Protein AF-0000000068241080 (afdb_homodimer)

Solvent-accessible surface area (backbone atoms only — not comparable to full-atom values): 18523 Å² total; per-residue (Å²): 97,49,28,54,56,49,45,64,58,57,66,63,38,74,53,28,30,73,62,42,74,54,66,68,56,35,50,50,18,55,47,12,24,72,43,30,68,50,86,87,70,68,70,27,49,35,37,37,38,20,43,73,70,10,28,55,54,52,9,50,46,40,23,50,37,29,54,74,68,64,51,54,70,69,58,25,51,49,35,40,48,52,47,68,53,19,45,23,34,34,40,33,29,16,47,59,66,93,46,95,81,51,52,58,69,62,35,44,26,22,28,32,26,13,52,53,35,21,43,50,35,31,41,50,70,68,33,30,24,32,81,45,75,58,71,62,49,71,31,67,57,42,26,56,75,67,71,49,52,90,78,27,39,49,68,33,35,38,31,29,7,24,60,67,60,79,68,71,80,74,80,87,72,67,61,74,82,38,46,46,74,83,97,48,28,53,59,49,45,64,57,56,67,61,37,74,53,28,30,72,63,42,74,53,67,69,57,35,51,49,17,55,47,11,25,73,42,31,68,49,86,86,70,68,69,26,47,35,39,38,39,20,44,72,70,11,27,56,54,52,9,51,46,41,24,51,38,32,54,74,70,64,51,55,69,68,59,26,52,49,35,39,47,53,47,68,53,20,43,22,35,34,40,34,29,15,50,59,66,92,46,96,81,52,55,57,67,61,34,44,28,23,28,31,25,13,52,54,35,22,43,52,35,30,42,49,71,68,33,31,25,31,81,45,75,56,70,63,50,71,30,67,57,42,25,56,76,67,71,49,53,89,80,29,39,50,69,32,36,38,31,29,7,24,59,68,62,80,66,71,81,76,79,86,73,67,60,75,83,36,46,46,74,84

InterPro domains:
  IPR000415 Nitroreductase-like [G3DSA:3.40.109.10] (1-182)
  IPR000415 Nitroreductase-like [SSF55469] (1-181)
  IPR026021 Putative NAD(P)H nitroreductase YdjA-like [PIRSF000232] (1-177)
  IPR026021 Putative NAD(P)H nitroreductase YdjA-like [cd02135] (4-162)
  IPR029479 Nitroreductase [PF00881] (8-161)
  IPR052530 NAD(P)H nitroreductase [PTHR43821] (3-182)

pLDDT: mean 97.32, std 2.5, range [85.69, 98.94]

Foldseek 3Di:
DDPVVLVVWPDAFQQFDDDFDDDPLQVQLQVLLQPFDDVVSPSQKDKDKAADVRLQVQLVLQLVLCVVVVHDPVNSVCSSCVSVSARMKIFMKRRDDDDPVDDLVRSLVRSVSSLVSSQSSQVVVQKHKDWDDDDLFVGPSNCVVVVNDDSMTGSTMIGIHHHPDDGDGDDDDDVVVPDDDD/DDPVVLVVWPDAFQQFDDDFDDDPLQVQLQVLLQPFDDVVSPSQKDKDKAADVRLQVQLVLQLVLCVVVVHDPVNSVCSSCVSVSARMKIWMKRRDDDDPVDDLVRSLVRSVSSLVSSQSSQVVVQKHKDWDDDDLFVGPSNCVVVVNDDSMTGSTMIGIHHHPDDGDGDDDDDVVVPDDDD

Organism: Vibrio cholerae serotype O1 (strain ATCC 39315 / El Tor Inaba N16961) (NCBI:txid243277)

Sequence (364 aa):
MEALDLLLNRRSIAKLDAPAPQNEALDNILRAGLRAPDHGALTPWRFVVAQGEGLAKLAAILEQAEIANGSDEAVISKAKNAPFRAPMVITVIAKVTHSEKIPAFEQHLSAGCAVQAMQMAAIAQGFQGIWRSGSWMFHPVVRRAFNVQGEDHIVGFLYLGTPGTTAAKVPERELSKYVEYLMEALDLLLNRRSIAKLDAPAPQNEALDNILRAGLRAPDHGALTPWRFVVAQGEGLAKLAAILEQAEIANGSDEAVISKAKNAPFRAPMVITVIAKVTHSEKIPAFEQHLSAGCAVQAMQMAAIAQGFQGIWRSGSWMFHPVVRRAFNVQGEDHIVGFLYLGTPGTTAAKVPERELSKYVEYL

Nearest PDB structures (foldseek):
  3bm1-assembly1_A  TM=9.656E-01  e=1.664E-25  Escherichia coli K-12
  7tmg-assembly1_B  TM=9.777E-01  e=4.403E-25  Klebsiella pneumoniae subsp. pneumoniae HS11286
  3bm1-assembly1_B  TM=9.723E-01  e=6.343E-25  Escherichia coli K-12
  8dil-assembly1_A  TM=9.734E-01  e=1.316E-24  Salmonella enterica subsp. enterica serovar Typhimurium str. SL1344
  7tmf-assembly1_A  TM=9.558E-01  e=1.486E-24  Klebsiella pneumoniae subsp. pneumoniae HS11286

Structure (mmCIF, N/CA/C/O backbone):
data_AF-0000000068241080-model_v1
#
loop_
_entity.id
_entity.type
_entity.pdbx_description
1 polymer 'Putative NAD(P)H nitroreductase'
#
loop_
_atom_site.group_PDB
_atom_site.id
_atom_site.type_symbol
_atom_site.label_atom_id
_atom_site.label_alt_id
_atom_site.label_comp_id
_atom_site.label_asym_id
_atom_site.label_entity_id
_atom_site.label_seq_id
_atom_site.pdbx_PDB_ins_code
_atom_site.Cartn_x
_atom_site.Cartn_y
_atom_site.Cartn_z
_atom_site.occupancy
_atom_site.B_iso_or_equiv
_atom_site.auth_seq_id
_atom_site.auth_comp_id
_atom_site.auth_asym_id
_atom_site.auth_atom_id
_atom_site.pdbx_PDB_model_num
ATOM 1 N N . MET A 1 1 ? 20.297 -1.021 -8.008 1 93.25 1 MET A N 1
ATOM 2 C CA . MET A 1 1 ? 19.719 0.234 -8.492 1 93.25 1 MET A CA 1
ATOM 3 C C . MET A 1 1 ? 19.516 1.215 -7.348 1 93.25 1 MET A C 1
ATOM 5 O O . MET A 1 1 ? 19.406 0.808 -6.188 1 93.25 1 MET A O 1
ATOM 9 N N . GLU A 1 2 ? 19.438 2.541 -7.68 1 97.44 2 GLU A N 1
ATOM 10 C CA . GLU A 1 2 ? 19.203 3.555 -6.656 1 97.44 2 GLU A CA 1
ATOM 11 C C . GLU A 1 2 ? 17.734 3.572 -6.23 1 97.44 2 GLU A C 1
ATOM 13 O O . GLU A 1 2 ? 16.844 3.43 -7.066 1 97.44 2 GLU A O 1
ATOM 18 N N . ALA A 1 3 ? 17.547 3.809 -4.926 1 98.31 3 ALA A N 1
ATOM 19 C CA . ALA A 1 3 ? 16.203 3.738 -4.34 1 98.31 3 ALA A CA 1
ATOM 20 C C . ALA A 1 3 ? 15.258 4.707 -5.031 1 98.31 3 ALA A C 1
ATOM 22 O O . ALA A 1 3 ? 14.141 4.336 -5.406 1 98.31 3 ALA A O 1
ATOM 23 N N . LEU A 1 4 ? 15.68 5.973 -5.211 1 98.31 4 LEU A N 1
ATOM 24 C CA . LEU A 1 4 ? 14.805 6.973 -5.805 1 98.31 4 LEU A CA 1
ATOM 25 C C . LEU A 1 4 ? 14.461 6.609 -7.246 1 98.31 4 LEU A C 1
ATOM 27 O O . LEU A 1 4 ? 13.336 6.836 -7.695 1 98.31 4 LEU A O 1
ATOM 31 N N . ASP A 1 5 ? 15.383 6.059 -7.93 1 97.75 5 ASP A N 1
ATOM 32 C CA . ASP A 1 5 ? 15.141 5.609 -9.297 1 97.75 5 ASP A CA 1
ATOM 33 C C . ASP A 1 5 ? 14.055 4.539 -9.344 1 97.75 5 ASP A C 1
ATOM 35 O O . ASP A 1 5 ? 13.156 4.586 -10.188 1 97.75 5 ASP A O 1
ATOM 39 N N . LEU A 1 6 ? 14.133 3.592 -8.469 1 98.12 6 LEU A N 1
ATOM 40 C CA . LEU A 1 6 ? 13.125 2.539 -8.375 1 98.12 6 LEU A CA 1
ATOM 41 C C . LEU A 1 6 ? 11.742 3.131 -8.125 1 98.12 6 LEU A C 1
ATOM 43 O O . LEU A 1 6 ? 10.781 2.787 -8.812 1 98.12 6 LEU A O 1
ATOM 47 N N . LEU A 1 7 ? 11.648 4.059 -7.211 1 98.19 7 LEU A N 1
ATOM 48 C CA . LEU A 1 7 ? 10.383 4.629 -6.77 1 98.19 7 LEU A CA 1
ATOM 49 C C . LEU A 1 7 ? 9.766 5.496 -7.859 1 98.19 7 LEU A C 1
ATOM 51 O O . LEU A 1 7 ? 8.539 5.578 -7.977 1 98.19 7 LEU A O 1
ATOM 55 N N . LEU A 1 8 ? 10.539 6.098 -8.711 1 97.38 8 LEU A N 1
ATOM 56 C CA . LEU A 1 8 ? 10.047 7.039 -9.711 1 97.38 8 LEU A CA 1
ATOM 57 C C . LEU A 1 8 ? 9.734 6.324 -11.023 1 97.38 8 LEU A C 1
ATOM 59 O O . LEU A 1 8 ? 9.047 6.875 -11.883 1 97.38 8 LEU A O 1
ATOM 63 N N . ASN A 1 9 ? 10.219 5.035 -11.133 1 95.25 9 ASN A N 1
ATOM 64 C CA . ASN A 1 9 ? 10.117 4.41 -12.453 1 95.25 9 ASN A CA 1
ATOM 65 C C . ASN A 1 9 ? 9.492 3.023 -12.367 1 95.25 9 ASN A C 1
ATOM 67 O O . ASN A 1 9 ? 9.469 2.287 -13.352 1 95.25 9 ASN A O 1
ATOM 71 N N . ARG A 1 10 ? 9.023 2.656 -11.219 1 93.25 10 ARG A N 1
ATOM 72 C CA . ARG A 1 10 ? 8.438 1.326 -11.078 1 93.25 10 ARG A CA 1
ATOM 73 C C . ARG A 1 10 ? 7.293 1.13 -12.07 1 93.25 10 ARG A C 1
ATOM 75 O O . ARG A 1 10 ? 6.422 1.994 -12.195 1 93.25 10 ARG A O 1
ATOM 82 N N . ARG A 1 11 ? 7.328 0.025 -12.82 1 93.56 11 ARG A N 1
ATOM 83 C CA . ARG A 1 11 ? 6.297 -0.455 -13.734 1 93.56 11 ARG A CA 1
ATOM 84 C C . ARG A 1 11 ? 6.125 -1.966 -13.625 1 93.56 11 ARG A C 1
ATOM 86 O O . ARG A 1 11 ? 7.086 -2.686 -13.336 1 93.56 11 ARG A O 1
ATOM 93 N N . SER A 1 12 ? 4.895 -2.357 -13.828 1 95.81 12 SER A N 1
ATOM 94 C CA . SER A 1 12 ? 4.66 -3.795 -13.914 1 95.81 12 SER A CA 1
ATOM 95 C C . SER A 1 12 ? 4.996 -4.324 -15.305 1 95.81 12 SER A C 1
ATOM 97 O O . SER A 1 12 ? 4.848 -3.611 -16.297 1 95.81 12 SER A O 1
ATOM 99 N N . ILE A 1 13 ? 5.531 -5.445 -15.336 1 94.94 13 ILE A N 1
ATOM 100 C CA . ILE A 1 13 ? 5.691 -6.215 -16.562 1 94.94 13 ILE A CA 1
ATOM 101 C C . ILE A 1 13 ? 4.867 -7.5 -16.484 1 94.94 13 ILE A C 1
ATOM 103 O O . ILE A 1 13 ? 5.008 -8.273 -15.523 1 94.94 13 ILE A O 1
ATOM 107 N N . ALA A 1 14 ? 4.039 -7.73 -17.422 1 93.69 14 ALA A N 1
ATOM 108 C CA . ALA A 1 14 ? 3.127 -8.875 -17.422 1 93.69 14 ALA A CA 1
ATOM 109 C C . ALA A 1 14 ? 3.797 -10.117 -18 1 93.69 14 ALA A C 1
ATOM 111 O O . ALA A 1 14 ? 3.494 -11.242 -17.594 1 93.69 14 ALA A O 1
ATOM 112 N N . LYS A 1 15 ? 4.633 -9.906 -18.953 1 96.75 15 LYS A N 1
ATOM 113 C CA . LYS A 1 15 ? 5.355 -11.039 -19.516 1 96.75 15 LYS A CA 1
ATOM 114 C C . LYS A 1 15 ? 6.492 -11.477 -18.594 1 96.75 15 LYS A C 1
ATOM 116 O O . LYS A 1 15 ? 7.547 -10.844 -18.547 1 96.75 15 LYS A O 1
ATOM 121 N N . LEU A 1 16 ? 6.348 -12.594 -17.938 1 98.25 16 LEU A N 1
ATOM 122 C CA . LEU A 1 16 ? 7.281 -13.078 -16.922 1 98.25 16 LEU A CA 1
ATOM 123 C C . LEU A 1 16 ? 7.742 -14.5 -17.234 1 98.25 16 LEU A C 1
ATOM 125 O O . LEU A 1 16 ? 6.918 -15.414 -17.344 1 98.25 16 LEU A O 1
ATOM 129 N N . ASP A 1 17 ? 8.992 -14.609 -17.344 1 98 17 ASP A N 1
ATOM 130 C CA . ASP A 1 17 ? 9.586 -15.898 -17.688 1 98 17 ASP A CA 1
ATOM 131 C C . ASP A 1 17 ? 10.367 -16.469 -16.5 1 98 17 ASP A C 1
ATOM 133 O O . ASP A 1 17 ? 10.602 -15.781 -15.516 1 98 17 ASP A O 1
ATOM 137 N N . ALA A 1 18 ? 10.664 -17.781 -16.609 1 97.81 18 ALA A N 1
ATOM 138 C CA . ALA A 1 18 ? 11.602 -18.391 -15.664 1 97.81 18 ALA A CA 1
ATOM 139 C C . ALA A 1 18 ? 13.008 -17.812 -15.844 1 97.81 18 ALA A C 1
ATOM 141 O O . ALA A 1 18 ? 13.367 -17.375 -16.938 1 97.81 18 ALA A O 1
ATOM 142 N N . PRO A 1 19 ? 13.773 -17.828 -14.836 1 98.12 19 PRO A N 1
ATOM 143 C CA . PRO A 1 19 ? 13.477 -18.359 -13.508 1 98.12 19 PRO A CA 1
ATOM 144 C C . PRO A 1 19 ? 12.719 -17.359 -12.633 1 98.12 19 PRO A C 1
ATOM 146 O O . PRO A 1 19 ? 12.758 -16.156 -12.883 1 98.12 19 PRO A O 1
ATOM 149 N N . ALA A 1 20 ? 12.039 -17.891 -11.641 1 98.56 20 ALA A N 1
ATOM 150 C CA . ALA A 1 20 ? 11.508 -17.109 -10.531 1 98.56 20 ALA A CA 1
ATOM 151 C C . ALA A 1 20 ? 12.609 -16.766 -9.523 1 98.56 20 ALA A C 1
ATOM 153 O O . ALA A 1 20 ? 13.656 -17.422 -9.5 1 98.56 20 ALA A O 1
ATOM 154 N N . PRO A 1 21 ? 12.398 -15.695 -8.719 1 98.62 21 PRO A N 1
ATOM 155 C CA . PRO A 1 21 ? 13.336 -15.484 -7.613 1 98.62 21 PRO A CA 1
ATOM 156 C C . PRO A 1 21 ? 13.414 -16.688 -6.676 1 98.62 21 PRO A C 1
ATOM 158 O O . PRO A 1 21 ? 12.398 -17.328 -6.398 1 98.62 21 PRO A O 1
ATOM 161 N N . GLN A 1 22 ? 14.625 -17.016 -6.227 1 97.94 22 GLN A N 1
ATOM 162 C CA . GLN A 1 22 ? 14.867 -18.141 -5.332 1 97.94 22 GLN A CA 1
ATOM 163 C C . GLN A 1 22 ? 15.836 -17.766 -4.215 1 97.94 22 GLN A C 1
ATOM 165 O O . GLN A 1 22 ? 16.531 -16.734 -4.305 1 97.94 22 GLN A O 1
ATOM 170 N N . ASN A 1 23 ? 15.773 -18.469 -3.174 1 97.25 23 ASN A N 1
ATOM 171 C CA . ASN A 1 23 ? 16.719 -18.344 -2.074 1 97.25 23 ASN A CA 1
ATOM 172 C C . ASN A 1 23 ? 16.781 -16.922 -1.54 1 97.25 23 ASN A C 1
ATOM 174 O O . ASN A 1 23 ? 15.75 -16.344 -1.173 1 97.25 23 ASN A O 1
ATOM 178 N N . GLU A 1 24 ? 17.969 -16.375 -1.593 1 98.19 24 GLU A N 1
ATOM 179 C CA . GLU A 1 24 ? 18.156 -15.062 -0.976 1 98.19 24 GLU A CA 1
ATOM 180 C C . GLU A 1 24 ? 17.25 -14.016 -1.624 1 98.19 24 GLU A C 1
ATOM 182 O O . GLU A 1 24 ? 16.703 -13.156 -0.938 1 98.19 24 GLU A O 1
ATOM 187 N N . ALA A 1 25 ? 17.125 -14.102 -2.949 1 98.56 25 ALA A N 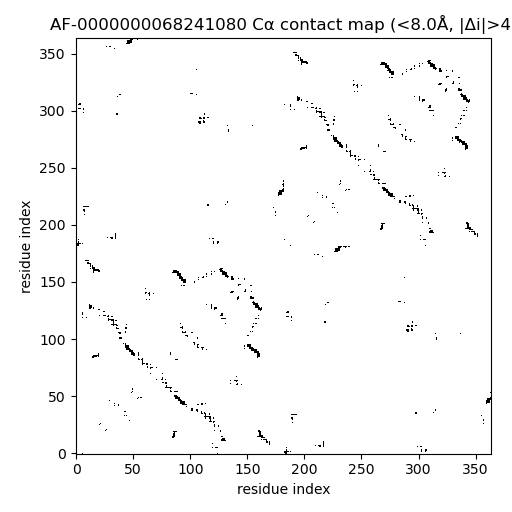1
ATOM 188 C CA . ALA A 1 25 ? 16.281 -13.141 -3.654 1 98.56 25 ALA A CA 1
ATOM 189 C C . ALA A 1 25 ? 14.836 -13.234 -3.178 1 98.56 25 ALA A C 1
ATOM 191 O O . ALA A 1 25 ? 14.203 -12.211 -2.896 1 98.56 25 ALA A O 1
ATOM 192 N N . LEU A 1 26 ? 14.375 -14.469 -3.068 1 98.75 26 LEU A N 1
ATOM 193 C CA . LEU A 1 26 ? 13.008 -14.664 -2.6 1 98.75 26 LEU A CA 1
ATOM 194 C C . LEU A 1 26 ? 12.867 -14.25 -1.139 1 98.75 26 LEU A C 1
ATOM 196 O O . LEU A 1 26 ? 11.891 -13.594 -0.765 1 98.75 26 LEU A O 1
ATOM 200 N N . ASP A 1 27 ? 13.844 -14.609 -0.357 1 98.5 27 ASP A N 1
ATOM 201 C CA . ASP A 1 27 ? 13.812 -14.203 1.045 1 98.5 27 ASP A CA 1
ATOM 202 C C . ASP A 1 27 ? 13.719 -12.688 1.178 1 98.5 27 ASP A C 1
ATOM 204 O O . ASP A 1 27 ? 12.93 -12.172 1.974 1 98.5 27 ASP A O 1
ATOM 208 N N . ASN A 1 28 ? 14.547 -11.961 0.414 1 98.56 28 ASN A N 1
ATOM 209 C CA . ASN A 1 28 ? 14.547 -10.5 0.45 1 98.56 28 ASN A CA 1
ATOM 210 C C . ASN A 1 28 ? 13.195 -9.93 0.034 1 98.56 28 ASN A C 1
ATOM 212 O O . ASN A 1 28 ? 12.719 -8.953 0.614 1 98.56 28 ASN A O 1
ATOM 216 N N . ILE A 1 29 ? 12.586 -10.562 -0.974 1 98.88 29 ILE A N 1
ATOM 217 C CA . ILE A 1 29 ? 1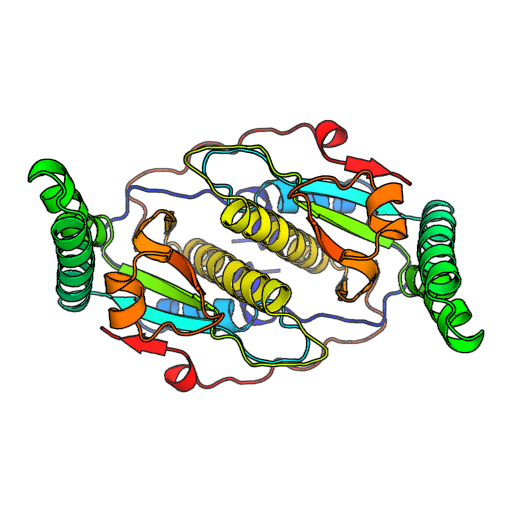1.273 -10.125 -1.45 1 98.88 29 ILE A CA 1
ATOM 218 C C . ILE A 1 29 ? 10.242 -10.273 -0.335 1 98.88 29 ILE A C 1
ATOM 220 O O . ILE A 1 29 ? 9.5 -9.336 -0.042 1 98.88 29 ILE A O 1
ATOM 224 N N . LEU A 1 30 ? 10.242 -11.414 0.319 1 98.81 30 LEU A N 1
ATOM 225 C CA . LEU A 1 30 ? 9.297 -11.68 1.398 1 98.81 30 LEU A CA 1
ATOM 226 C C . LEU A 1 30 ? 9.57 -10.773 2.592 1 98.81 30 LEU A C 1
ATOM 228 O O . LEU A 1 30 ? 8.641 -10.227 3.191 1 98.81 30 LEU A O 1
ATOM 232 N N . ARG A 1 31 ? 10.797 -10.539 2.908 1 98.44 31 ARG A N 1
ATOM 233 C CA . ARG A 1 31 ? 11.164 -9.672 4.023 1 98.44 31 ARG A CA 1
ATOM 234 C C . ARG A 1 31 ? 10.781 -8.227 3.744 1 98.44 31 ARG A C 1
ATOM 236 O O . ARG A 1 31 ? 10.406 -7.488 4.66 1 98.44 31 ARG A O 1
ATOM 243 N N . ALA A 1 32 ? 10.906 -7.781 2.484 1 98.5 32 ALA A N 1
ATOM 244 C CA . ALA A 1 32 ? 10.445 -6.445 2.123 1 98.5 32 ALA A CA 1
ATOM 245 C C . ALA A 1 32 ? 8.961 -6.281 2.418 1 98.5 32 ALA A C 1
ATOM 247 O O . ALA A 1 32 ? 8.531 -5.23 2.906 1 98.5 32 ALA A O 1
ATOM 248 N N . GLY A 1 33 ? 8.18 -7.32 2.121 1 98.62 33 GLY A N 1
ATOM 249 C CA . GLY A 1 33 ? 6.762 -7.289 2.449 1 98.62 33 GLY A CA 1
ATOM 250 C C . GLY A 1 33 ? 6.496 -7.137 3.934 1 98.62 33 GLY A C 1
ATOM 251 O O . GLY A 1 33 ? 5.574 -6.418 4.336 1 98.62 33 GLY A O 1
ATOM 252 N N . LEU A 1 34 ? 7.34 -7.727 4.723 1 97.81 34 LEU A N 1
ATOM 253 C CA . LEU A 1 34 ? 7.168 -7.707 6.172 1 97.81 34 LEU A CA 1
ATOM 254 C C . LEU A 1 34 ? 7.543 -6.344 6.746 1 97.81 34 LEU A C 1
ATOM 256 O O . LEU A 1 34 ? 7.324 -6.082 7.93 1 97.81 34 LEU A O 1
ATOM 260 N N . ARG A 1 35 ? 8.047 -5.414 5.887 1 96.94 35 ARG A N 1
ATOM 261 C CA . ARG A 1 35 ? 8.43 -4.078 6.34 1 96.94 35 ARG A CA 1
ATOM 262 C C . ARG A 1 35 ? 7.363 -3.051 5.988 1 96.94 35 ARG A C 1
ATOM 264 O O . ARG A 1 35 ? 7.559 -1.851 6.184 1 96.94 35 ARG A O 1
ATOM 271 N N . ALA A 1 36 ? 6.266 -3.523 5.395 1 97.88 36 ALA A N 1
ATOM 272 C CA . ALA A 1 36 ? 5.164 -2.611 5.094 1 97.88 36 ALA A CA 1
ATOM 273 C C . ALA A 1 36 ? 4.723 -1.857 6.344 1 97.88 36 ALA A C 1
ATOM 275 O O . ALA A 1 36 ? 4.832 -2.373 7.461 1 97.88 36 ALA A O 1
ATOM 276 N N . PRO A 1 37 ? 4.289 -0.577 6.184 1 97.81 37 PRO A N 1
ATOM 277 C CA . PRO A 1 37 ? 3.734 0.13 7.34 1 97.81 37 PRO A CA 1
ATOM 278 C C . PRO A 1 37 ? 2.639 -0.664 8.047 1 97.81 37 PRO A C 1
ATOM 280 O O . PRO A 1 37 ? 1.818 -1.31 7.387 1 97.81 37 PRO A O 1
ATOM 283 N N . ASP A 1 38 ? 2.662 -0.618 9.359 1 96.81 38 ASP A N 1
ATOM 284 C CA . ASP A 1 38 ? 1.769 -1.446 10.164 1 96.81 38 ASP A CA 1
ATOM 285 C C . ASP A 1 38 ? 1.428 -0.763 11.484 1 96.81 38 ASP A C 1
ATOM 287 O O . ASP A 1 38 ? 2.152 -0.91 12.469 1 96.81 38 ASP A O 1
ATOM 291 N N . HIS A 1 39 ? 0.294 -0.089 11.391 1 96.62 39 HIS A N 1
ATOM 292 C CA . HIS A 1 39 ? -0.168 0.56 12.609 1 96.62 39 HIS A CA 1
ATOM 293 C C . HIS A 1 39 ? -0.364 -0.453 13.734 1 96.62 39 HIS A C 1
ATOM 295 O O . HIS A 1 39 ? -1.063 -1.453 13.562 1 96.62 39 HIS A O 1
ATOM 301 N N . GLY A 1 40 ? 0.385 -0.261 14.852 1 94.88 40 GLY A N 1
ATOM 302 C CA . GLY A 1 40 ? 0.228 -1.121 16.016 1 94.88 40 GLY A CA 1
ATOM 303 C C . GLY A 1 40 ? 1.045 -2.396 15.922 1 94.88 40 GLY A C 1
ATOM 304 O O . GLY A 1 40 ? 0.938 -3.268 16.797 1 94.88 40 GLY A O 1
ATOM 305 N N . ALA A 1 41 ? 1.803 -2.598 14.828 1 95 41 ALA A N 1
ATOM 306 C CA . ALA A 1 41 ? 2.637 -3.777 14.609 1 95 41 ALA A CA 1
ATOM 307 C C . ALA A 1 41 ? 1.813 -5.059 14.719 1 95 41 ALA A C 1
ATOM 309 O O . ALA A 1 41 ? 2.193 -5.992 15.43 1 95 41 ALA A O 1
ATOM 310 N N . LEU A 1 42 ? 0.681 -5.086 14.055 1 97.06 42 LEU A N 1
ATOM 311 C CA . LEU A 1 42 ? -0.244 -6.211 14.117 1 97.06 42 LEU A CA 1
ATOM 312 C C . LEU A 1 42 ? 0.181 -7.316 13.156 1 97.06 42 LEU A C 1
ATOM 314 O O . LEU A 1 42 ? -0.313 -8.445 13.25 1 97.06 42 LEU A O 1
ATOM 318 N N . THR A 1 43 ? 1.068 -7.047 12.219 1 97.25 43 THR A N 1
ATOM 319 C CA . THR A 1 43 ? 1.61 -7.965 11.227 1 97.25 43 THR A CA 1
ATOM 320 C C . THR A 1 43 ? 0.487 -8.641 10.445 1 97.25 43 THR A C 1
ATOM 322 O O . THR A 1 43 ? 0.443 -9.867 10.344 1 97.25 43 THR A O 1
ATOM 325 N N . PRO A 1 44 ? -0.419 -7.789 9.805 1 98 44 PRO A N 1
ATOM 326 C CA . PRO A 1 44 ? -1.615 -8.328 9.156 1 98 44 PRO A CA 1
ATOM 327 C C . PRO A 1 44 ? -1.335 -8.875 7.758 1 98 44 PRO A C 1
ATOM 329 O O . PRO A 1 44 ? -2.086 -8.594 6.82 1 98 44 PRO A O 1
ATOM 332 N N . TRP A 1 45 ? -0.331 -9.633 7.527 1 97.31 45 TRP A N 1
ATOM 333 C CA . TRP A 1 45 ? 0 -10.125 6.191 1 97.31 45 TRP A CA 1
ATOM 334 C C . TRP A 1 45 ? 0.357 -11.609 6.227 1 97.31 45 TRP A C 1
ATOM 336 O O . TRP A 1 45 ? 1.062 -12.062 7.133 1 97.31 45 TRP A O 1
ATOM 346 N N . ARG A 1 46 ? -0.16 -12.305 5.348 1 98.62 46 ARG A N 1
ATOM 347 C CA . ARG A 1 46 ? 0.201 -13.688 5.055 1 98.62 46 ARG A CA 1
ATOM 348 C C . ARG A 1 46 ? 0.5 -13.875 3.57 1 98.62 46 ARG A C 1
ATOM 350 O O . ARG A 1 46 ? -0.196 -13.32 2.719 1 98.62 46 ARG A O 1
ATOM 357 N N . PHE A 1 47 ? 1.549 -14.57 3.342 1 98.88 47 PHE A N 1
ATOM 358 C CA . PHE A 1 47 ? 1.995 -14.805 1.973 1 98.88 47 PHE A CA 1
ATOM 359 C C . PHE A 1 47 ? 1.911 -16.281 1.62 1 98.88 47 PHE A C 1
ATOM 361 O O . PHE A 1 47 ? 2.506 -17.125 2.299 1 98.88 47 PHE A O 1
ATOM 368 N N . VAL A 1 48 ? 1.218 -16.609 0.593 1 98.88 48 VAL A N 1
ATOM 369 C CA . VAL A 1 48 ? 1.152 -17.984 0.105 1 98.88 48 VAL A CA 1
ATOM 370 C C . VAL A 1 48 ? 1.853 -18.094 -1.248 1 98.88 48 VAL A C 1
ATOM 372 O O . VAL A 1 48 ? 1.353 -17.578 -2.252 1 98.88 48 VAL A O 1
ATOM 375 N N . VAL A 1 49 ? 2.961 -18.812 -1.307 1 98.88 49 VAL A N 1
ATOM 376 C CA . VAL A 1 49 ? 3.82 -18.875 -2.484 1 98.88 49 VAL A CA 1
ATOM 377 C C . VAL A 1 49 ? 3.473 -20.109 -3.309 1 98.88 49 VAL A C 1
ATOM 379 O O . VAL A 1 49 ? 3.404 -21.219 -2.777 1 98.88 49 VAL A O 1
ATOM 382 N N . ALA A 1 50 ? 3.215 -19.938 -4.555 1 98.88 50 ALA A N 1
ATOM 383 C CA . ALA A 1 50 ? 3.002 -21.031 -5.504 1 98.88 50 ALA A CA 1
ATOM 384 C C . ALA A 1 50 ? 4.117 -21.062 -6.547 1 98.88 50 ALA A C 1
ATOM 386 O O . ALA A 1 50 ? 4.363 -20.078 -7.242 1 98.88 50 ALA A O 1
ATOM 387 N N . GLN A 1 51 ? 4.812 -22.125 -6.699 1 98.12 51 GLN A N 1
ATOM 388 C CA . GLN A 1 51 ? 5.832 -22.422 -7.703 1 98.12 51 GLN A CA 1
ATOM 389 C C . GLN A 1 51 ? 5.859 -23.906 -8.031 1 98.12 51 GLN A C 1
ATOM 391 O O . GLN A 1 51 ? 5.535 -24.734 -7.184 1 98.12 51 GLN A O 1
ATOM 396 N N . GLY A 1 52 ? 6.234 -24.219 -9.297 1 96.06 52 GLY A N 1
ATOM 397 C CA . GLY A 1 52 ? 6.219 -25.625 -9.68 1 96.06 52 GLY A CA 1
ATOM 398 C C . GLY A 1 52 ? 4.863 -26.281 -9.492 1 96.06 52 GLY A C 1
ATOM 399 O O . GLY A 1 52 ? 3.863 -25.812 -10.039 1 96.06 52 GLY A O 1
ATOM 400 N N . GLU A 1 53 ? 4.82 -27.25 -8.648 1 97.94 53 GLU A N 1
ATOM 401 C CA . GLU A 1 53 ? 3.566 -27.953 -8.391 1 97.94 53 GLU A CA 1
ATOM 402 C C . GLU A 1 53 ? 2.553 -27.047 -7.707 1 97.94 53 GLU A C 1
ATOM 404 O O . GLU A 1 53 ? 1.344 -27.25 -7.836 1 97.94 53 GLU A O 1
ATOM 409 N N . GLY A 1 54 ? 3.061 -26.078 -7.004 1 98.62 54 GLY A N 1
ATOM 410 C CA . GLY A 1 54 ? 2.178 -25.141 -6.344 1 98.62 54 GLY A CA 1
ATOM 411 C C . GLY A 1 54 ? 1.333 -24.328 -7.312 1 98.62 54 GLY A C 1
ATOM 412 O O . GLY A 1 54 ? 0.212 -23.938 -6.988 1 98.62 54 GLY A O 1
ATOM 413 N N . LEU A 1 55 ? 1.875 -24.078 -8.477 1 98.81 55 LEU A N 1
ATOM 414 C CA . LEU A 1 55 ? 1.104 -23.375 -9.492 1 98.81 55 LEU A CA 1
ATOM 415 C C . LEU A 1 55 ? -0.082 -24.203 -9.961 1 98.81 55 LEU A C 1
ATOM 417 O O . LEU A 1 55 ? -1.157 -23.672 -10.234 1 98.81 55 LEU A O 1
ATOM 421 N N . ALA A 1 56 ? 0.108 -25.484 -10.055 1 98.69 56 ALA A N 1
ATOM 422 C CA . ALA A 1 56 ? -0.983 -26.375 -10.438 1 98.69 56 ALA A CA 1
ATOM 423 C C . ALA A 1 56 ? -2.086 -26.375 -9.383 1 98.69 56 ALA A C 1
ATOM 425 O O . ALA A 1 56 ? -3.271 -26.438 -9.711 1 98.69 56 ALA A O 1
ATOM 426 N N . LYS A 1 57 ? -1.667 -26.344 -8.125 1 98.75 57 LYS A N 1
ATOM 427 C CA . LYS A 1 57 ? -2.646 -26.266 -7.043 1 98.75 57 LYS A CA 1
ATOM 428 C C . LYS A 1 57 ? -3.438 -24.969 -7.098 1 98.75 57 LYS A C 1
ATOM 430 O O . LYS A 1 57 ? -4.656 -24.969 -6.922 1 98.75 57 LYS A O 1
ATOM 435 N N . LEU A 1 58 ? -2.746 -23.875 -7.32 1 98.88 58 LEU A N 1
ATOM 436 C CA . LEU A 1 58 ? -3.432 -22.594 -7.477 1 98.88 58 LEU A CA 1
ATOM 437 C C . LEU A 1 58 ? -4.383 -22.641 -8.672 1 98.88 58 LEU A C 1
ATOM 439 O O . LEU A 1 58 ? -5.512 -22.156 -8.586 1 98.88 58 LEU A O 1
ATOM 443 N N . ALA A 1 59 ? -3.91 -23.203 -9.75 1 98.81 59 ALA A N 1
ATOM 444 C CA . ALA A 1 59 ? -4.73 -23.344 -10.953 1 98.81 59 ALA A CA 1
ATOM 445 C C . ALA A 1 59 ? -6.023 -24.094 -10.648 1 98.81 59 ALA A C 1
ATOM 447 O O . ALA A 1 59 ? -7.102 -23.688 -11.086 1 98.81 59 ALA A O 1
ATOM 448 N N . ALA A 1 60 ? -5.902 -25.141 -9.922 1 98.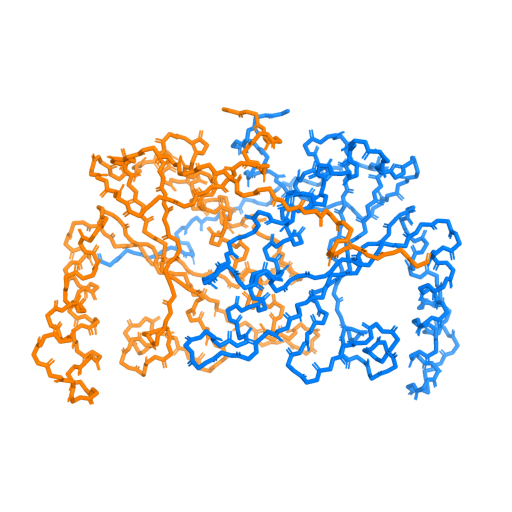75 60 ALA A N 1
ATOM 449 C CA . ALA A 1 60 ? -7.062 -25.953 -9.562 1 98.75 60 ALA A CA 1
ATOM 450 C C . ALA A 1 60 ? -8.062 -25.141 -8.742 1 98.75 60 ALA A C 1
ATOM 452 O O . ALA A 1 60 ? -9.273 -25.25 -8.93 1 98.75 60 ALA A O 1
ATOM 453 N N . ILE A 1 61 ? -7.613 -24.391 -7.816 1 98.81 61 ILE A N 1
ATOM 454 C CA . ILE A 1 61 ? -8.461 -23.562 -6.977 1 98.81 61 ILE A CA 1
ATOM 455 C C . ILE A 1 61 ? -9.242 -22.578 -7.848 1 98.81 61 ILE A C 1
ATOM 457 O O . ILE A 1 61 ? -10.461 -22.438 -7.703 1 98.81 61 ILE A O 1
ATOM 461 N N . LEU A 1 62 ? -8.531 -21.859 -8.781 1 98.75 62 LEU A N 1
ATOM 462 C CA . LEU A 1 62 ? -9.18 -20.859 -9.633 1 98.75 62 LEU A CA 1
ATOM 463 C C . LEU A 1 62 ? -10.164 -21.516 -10.586 1 98.75 62 LEU A C 1
ATOM 465 O O . LEU A 1 62 ? -11.227 -20.969 -10.875 1 98.75 62 LEU A O 1
ATOM 469 N N . GLU A 1 63 ? -9.75 -22.656 -11.055 1 98.69 63 GLU A N 1
ATOM 470 C CA . GLU A 1 63 ? -10.648 -23.438 -11.906 1 98.69 63 GLU A CA 1
ATOM 471 C C . GLU A 1 63 ? -11.953 -23.766 -11.18 1 98.69 63 GLU A C 1
ATOM 473 O O . GLU A 1 63 ? -13.039 -23.578 -11.727 1 98.69 63 GLU A O 1
ATOM 478 N N . GLN A 1 64 ? -11.852 -24.25 -10 1 98.69 64 GLN A N 1
ATOM 479 C CA . GLN A 1 64 ? -13.023 -24.625 -9.203 1 98.69 64 GLN A CA 1
ATOM 480 C C . GLN A 1 64 ? -13.906 -23.406 -8.938 1 98.69 64 GLN A C 1
ATOM 482 O O . GLN A 1 64 ? -15.133 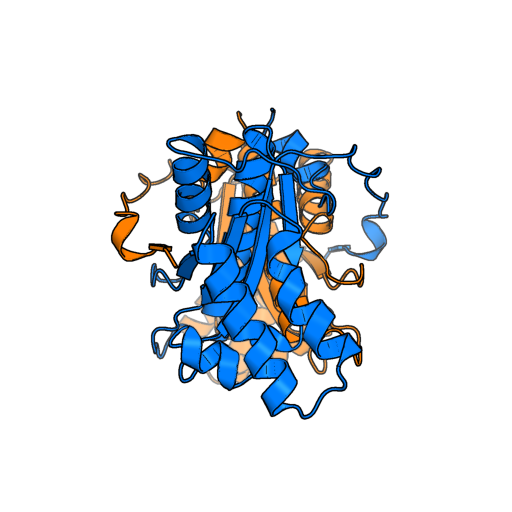-23.531 -8.891 1 98.69 64 GLN A O 1
ATOM 487 N N . ALA A 1 65 ? -13.289 -22.266 -8.734 1 98.69 65 ALA A N 1
ATOM 488 C CA . ALA A 1 65 ? -14.055 -21.047 -8.531 1 98.69 65 ALA A CA 1
ATOM 489 C C . ALA A 1 65 ? -14.938 -20.75 -9.742 1 98.69 65 ALA A C 1
ATOM 491 O O . ALA A 1 65 ? -16.125 -20.422 -9.586 1 98.69 65 ALA A O 1
ATOM 492 N N . GLU A 1 66 ? -14.383 -20.891 -10.898 1 98.62 66 GLU A N 1
ATOM 493 C CA . GLU A 1 66 ? -15.141 -20.594 -12.109 1 98.62 66 GLU A CA 1
ATOM 494 C C . GLU A 1 66 ? -16.203 -21.656 -12.375 1 98.62 66 GLU A C 1
ATOM 496 O O . GLU A 1 66 ? -17.281 -21.344 -12.891 1 98.62 66 GLU A O 1
ATOM 501 N N . ILE A 1 67 ? -15.891 -22.891 -12.055 1 98.62 67 ILE A N 1
ATOM 502 C CA . ILE A 1 67 ? -16.891 -23.938 -12.148 1 98.62 67 ILE A CA 1
ATOM 503 C C . ILE A 1 67 ? -18.078 -23.625 -11.242 1 98.62 67 ILE A C 1
ATOM 505 O O . ILE A 1 67 ? -19.234 -23.719 -11.648 1 98.62 67 ILE A O 1
ATOM 509 N N . ALA A 1 68 ? -17.781 -23.219 -10.07 1 98.38 68 ALA A N 1
ATOM 510 C CA . ALA A 1 68 ? -18.828 -22.875 -9.109 1 98.38 68 ALA A CA 1
ATOM 511 C C . ALA A 1 68 ? -19.672 -21.703 -9.609 1 98.38 68 ALA A C 1
ATOM 513 O O . ALA A 1 68 ? -20.859 -21.609 -9.312 1 98.38 68 ALA A O 1
ATOM 514 N N . ASN A 1 69 ? -19.078 -20.781 -10.383 1 97.69 69 ASN A N 1
ATOM 515 C CA . ASN A 1 69 ? -19.797 -19.656 -10.969 1 97.69 69 ASN A CA 1
ATOM 516 C C . ASN A 1 69 ? -20.703 -20.094 -12.117 1 97.69 69 ASN A C 1
ATOM 518 O O . ASN A 1 69 ? -21.531 -19.312 -12.594 1 97.69 69 ASN A O 1
ATOM 522 N N . GLY A 1 70 ? -20.484 -21.328 -12.539 1 98.19 70 GLY A N 1
ATOM 523 C CA . GLY A 1 70 ? -21.188 -21.766 -13.742 1 98.19 70 GLY A CA 1
ATOM 524 C C . GLY A 1 70 ? -20.641 -21.109 -15.008 1 98.19 70 GLY A C 1
ATOM 525 O O . GLY A 1 70 ? -21.391 -20.891 -15.961 1 98.19 70 GLY A O 1
ATOM 526 N N . SER A 1 71 ? -19.422 -20.797 -14.984 1 97.88 71 SER A N 1
ATOM 527 C CA . SER A 1 71 ? -18.812 -20.141 -16.141 1 97.88 71 SER A CA 1
ATOM 528 C C . SER A 1 71 ? -18.703 -21.094 -17.328 1 97.88 71 SER A C 1
ATOM 530 O O . SER A 1 71 ? -18.828 -22.312 -17.172 1 97.88 71 SER A O 1
ATOM 532 N N . ASP A 1 72 ? -18.609 -20.5 -18.484 1 97.88 72 ASP A N 1
ATOM 533 C CA . ASP A 1 72 ? -18.453 -21.344 -19.656 1 97.88 72 ASP A CA 1
ATOM 534 C C . ASP A 1 72 ? -17.031 -21.922 -19.734 1 97.88 72 ASP A C 1
ATOM 536 O O . ASP A 1 72 ? -16.172 -21.547 -18.938 1 97.88 72 ASP A O 1
ATOM 540 N N . GLU A 1 73 ? -16.766 -22.812 -20.578 1 98.06 73 GLU A N 1
ATOM 541 C CA . GLU A 1 73 ? -15.516 -23.562 -20.672 1 98.06 73 GLU A CA 1
ATOM 542 C C . GLU A 1 73 ? -14.328 -22.641 -20.969 1 98.06 73 GLU A C 1
ATOM 544 O O . GLU A 1 73 ? -13.219 -22.875 -20.484 1 98.06 73 GLU A O 1
ATOM 549 N N . ALA A 1 74 ? -14.555 -21.656 -21.734 1 98.19 74 ALA A N 1
ATOM 550 C CA . ALA A 1 74 ? -13.484 -20.734 -22.078 1 98.19 74 ALA A CA 1
ATOM 551 C C . ALA A 1 74 ? -12.977 -20 -20.844 1 98.19 74 ALA A C 1
ATOM 553 O O . ALA A 1 74 ? -11.766 -19.859 -20.641 1 98.19 74 ALA A O 1
ATOM 554 N N . VAL A 1 75 ? -13.93 -19.547 -20.031 1 97.69 75 VAL A N 1
ATOM 555 C CA . VAL A 1 75 ? -13.594 -18.82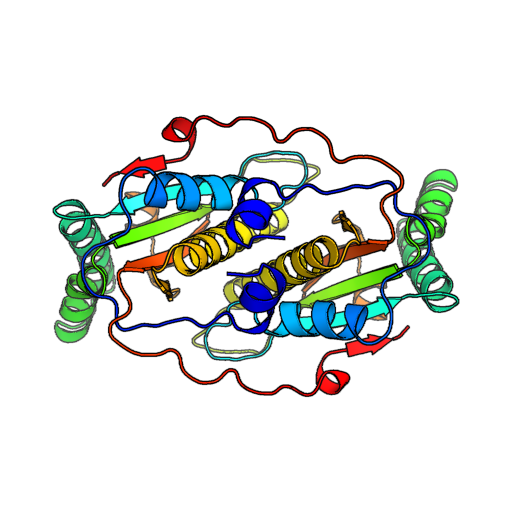8 -18.812 1 97.69 75 VAL A CA 1
ATOM 556 C C . VAL A 1 75 ? -12.914 -19.766 -17.828 1 97.69 75 VAL A C 1
ATOM 558 O O . VAL A 1 75 ? -11.938 -19.391 -17.172 1 97.69 75 VAL A O 1
ATOM 561 N N . ILE A 1 76 ? -13.375 -20.922 -17.766 1 98.31 76 ILE A N 1
ATOM 562 C CA . ILE A 1 76 ? -12.789 -21.922 -16.875 1 98.31 76 ILE A CA 1
ATOM 563 C C . ILE A 1 76 ? -11.359 -22.219 -17.312 1 98.31 76 ILE A C 1
ATOM 565 O O . ILE A 1 76 ? -10.453 -22.297 -16.469 1 98.31 76 ILE A O 1
ATOM 569 N N . SER A 1 77 ? -11.172 -22.391 -18.562 1 98.19 77 SER A N 1
ATOM 570 C CA . SER A 1 77 ? -9.836 -22.672 -19.094 1 98.19 77 SER A CA 1
ATOM 571 C C . SER A 1 77 ? -8.883 -21.516 -18.812 1 98.19 77 SER A C 1
ATOM 573 O O . SER A 1 77 ? -7.719 -21.734 -18.469 1 98.19 77 SER A O 1
ATOM 575 N N . LYS A 1 78 ? -9.328 -20.312 -18.938 1 97.62 78 LYS A N 1
ATOM 576 C CA . LYS A 1 78 ? -8.508 -19.156 -18.625 1 97.62 78 LYS A CA 1
ATOM 577 C C . LYS A 1 78 ? -8.078 -19.156 -17.172 1 97.62 78 LYS A C 1
ATOM 579 O O . LYS A 1 78 ? -6.922 -18.859 -16.859 1 97.62 78 LYS A O 1
ATOM 584 N N . ALA A 1 79 ? -8.984 -19.438 -16.297 1 97.75 79 ALA A N 1
ATOM 585 C CA . ALA A 1 79 ? -8.688 -19.484 -14.859 1 97.75 79 ALA A CA 1
ATOM 586 C C . ALA A 1 79 ? -7.637 -20.531 -14.555 1 97.75 79 ALA A C 1
ATOM 588 O O . ALA A 1 79 ? -6.699 -20.281 -13.789 1 97.75 79 ALA A O 1
ATOM 589 N N . LYS A 1 80 ? -7.777 -21.656 -15.195 1 97.81 80 LYS A N 1
ATOM 590 C CA . LYS A 1 80 ? -6.875 -22.781 -14.984 1 97.81 80 LYS A CA 1
ATOM 591 C C . LYS A 1 80 ? -5.457 -22.453 -15.445 1 97.81 80 LYS A C 1
ATOM 593 O O . LYS A 1 80 ? -4.48 -22.938 -14.875 1 97.81 80 LYS A O 1
ATOM 598 N N . ASN A 1 81 ? -5.309 -21.625 -16.375 1 98.31 81 ASN A N 1
ATOM 599 C CA . ASN A 1 81 ? -4.012 -21.328 -16.969 1 98.31 81 ASN A CA 1
ATOM 600 C C . ASN A 1 81 ? -3.4 -20.062 -16.359 1 98.31 81 ASN A C 1
ATOM 602 O O . ASN A 1 81 ? -2.207 -19.797 -16.531 1 98.31 81 ASN A O 1
ATOM 606 N N . ALA A 1 82 ? -4.195 -19.281 -15.672 1 98.25 82 ALA A N 1
ATOM 607 C CA . ALA A 1 82 ? -3.799 -17.969 -15.195 1 98.25 82 ALA A CA 1
ATOM 608 C C . ALA A 1 82 ? -2.535 -18.047 -14.344 1 98.25 82 ALA A C 1
ATOM 610 O O . ALA A 1 82 ? -1.593 -17.281 -14.539 1 98.25 82 ALA A O 1
ATOM 611 N N . PRO A 1 83 ? -2.416 -19.047 -13.406 1 98.5 83 PRO A N 1
ATOM 612 C CA . PRO A 1 83 ? -1.233 -19.062 -12.547 1 98.5 83 PRO A CA 1
ATOM 613 C C . PRO A 1 83 ? 0.056 -19.328 -13.32 1 98.5 83 PRO A C 1
ATOM 615 O O . PRO A 1 83 ? 1.145 -19 -12.844 1 98.5 83 PRO A O 1
ATOM 618 N N . PHE A 1 84 ? -0.033 -19.859 -14.508 1 98.44 84 PHE A N 1
ATOM 619 C CA . PHE A 1 84 ? 1.146 -20.297 -15.25 1 98.44 84 PHE A CA 1
ATOM 620 C C . PHE A 1 84 ? 1.678 -19.172 -16.125 1 98.44 84 PHE A C 1
ATOM 622 O O . PHE A 1 84 ? 2.664 -19.344 -16.844 1 98.44 84 PHE A O 1
ATOM 629 N N . ARG A 1 85 ? 1.063 -18.016 -16.031 1 97.81 85 ARG A N 1
ATOM 630 C CA . ARG A 1 85 ? 1.555 -16.844 -16.75 1 97.81 85 ARG A CA 1
ATOM 631 C C . ARG A 1 85 ? 2.861 -16.344 -16.156 1 97.81 85 ARG A C 1
ATOM 633 O O . ARG A 1 85 ? 3.527 -15.484 -16.734 1 97.81 85 ARG A O 1
ATOM 640 N N . ALA A 1 86 ? 3.26 -16.797 -14.992 1 98.62 86 ALA A N 1
ATOM 641 C CA . ALA A 1 86 ? 4.539 -16.531 -14.344 1 98.62 86 ALA A CA 1
ATOM 642 C C . ALA A 1 86 ? 5.082 -17.797 -13.664 1 98.62 86 ALA A C 1
ATOM 644 O O . ALA A 1 86 ? 4.32 -18.688 -13.305 1 98.62 86 ALA A O 1
ATOM 645 N N . PRO A 1 87 ? 6.352 -17.844 -13.484 1 98.81 87 PRO A N 1
ATOM 646 C CA . PRO A 1 87 ? 6.918 -19.016 -12.82 1 98.81 87 PRO A CA 1
ATOM 647 C C . PRO A 1 87 ? 6.645 -19.031 -11.312 1 98.81 87 PRO A C 1
ATOM 649 O O . PRO A 1 87 ? 6.883 -20.031 -10.648 1 98.81 87 PRO A O 1
ATOM 652 N N . MET A 1 88 ? 6.152 -17.953 -10.719 1 98.88 88 MET A N 1
ATOM 653 C CA . MET A 1 88 ? 5.797 -17.859 -9.305 1 98.88 88 MET A CA 1
ATOM 654 C C . MET A 1 88 ? 4.633 -16.906 -9.086 1 98.88 88 MET A C 1
ATOM 656 O O . MET A 1 88 ? 4.57 -15.852 -9.719 1 98.88 88 MET A O 1
ATOM 660 N N . VAL A 1 89 ? 3.723 -17.281 -8.242 1 98.94 89 VAL A N 1
ATOM 661 C CA . VAL A 1 89 ? 2.643 -16.406 -7.812 1 98.94 89 VAL A CA 1
ATOM 662 C C . VAL A 1 89 ? 2.592 -16.359 -6.285 1 98.94 89 VAL A C 1
ATOM 664 O O . VAL A 1 89 ? 2.605 -17.406 -5.629 1 98.94 89 VAL A O 1
ATOM 667 N N . ILE A 1 90 ? 2.586 -15.211 -5.727 1 98.94 90 ILE A N 1
ATOM 668 C CA . ILE A 1 90 ? 2.389 -15.047 -4.293 1 98.94 90 ILE A CA 1
ATOM 669 C C . ILE A 1 90 ? 1.009 -14.445 -4.027 1 98.94 90 ILE A C 1
ATOM 671 O O . ILE A 1 90 ? 0.738 -13.305 -4.402 1 98.94 90 ILE A O 1
ATOM 675 N N . THR A 1 91 ? 0.123 -15.211 -3.445 1 98.94 91 THR A N 1
ATOM 676 C CA . THR A 1 91 ? -1.146 -14.703 -2.941 1 98.94 91 THR A CA 1
ATOM 677 C C . THR A 1 91 ? -0.947 -13.977 -1.616 1 98.94 91 THR A C 1
ATOM 679 O O . THR A 1 91 ? -0.442 -14.555 -0.653 1 98.94 91 THR A O 1
ATOM 682 N N . VAL A 1 92 ? -1.316 -12.742 -1.565 1 98.94 92 VAL A N 1
ATOM 683 C CA . VAL A 1 92 ? -1.135 -11.953 -0.354 1 98.94 92 VAL A CA 1
ATOM 684 C C . VAL A 1 92 ? -2.48 -11.75 0.338 1 98.94 92 VAL A C 1
ATOM 686 O O . VAL A 1 92 ? -3.445 -11.305 -0.286 1 98.94 92 VAL A O 1
ATOM 689 N N . ILE A 1 93 ? -2.508 -12.078 1.596 1 98.88 93 ILE A N 1
ATOM 690 C CA . ILE A 1 93 ? -3.73 -12.055 2.389 1 98.88 93 ILE A CA 1
ATOM 691 C C . ILE A 1 93 ? -3.572 -11.078 3.555 1 98.88 93 ILE A C 1
ATOM 693 O O . ILE A 1 93 ? -2.592 -11.148 4.301 1 98.88 93 ILE A O 1
ATOM 697 N N . ALA A 1 94 ? -4.465 -10.07 3.623 1 98.81 94 ALA A N 1
ATOM 698 C CA . ALA A 1 94 ? -4.605 -9.328 4.871 1 98.81 94 ALA A CA 1
ATOM 699 C C . ALA A 1 94 ? -5.242 -10.188 5.957 1 98.81 94 ALA A C 1
ATOM 701 O O . ALA A 1 94 ? -6.441 -10.477 5.91 1 98.81 94 ALA A O 1
ATOM 702 N N . LYS A 1 95 ? -4.465 -10.648 6.859 1 98.5 95 LYS A N 1
ATOM 703 C CA . LYS A 1 95 ? -4.957 -11.398 8.016 1 98.5 95 LYS A CA 1
ATOM 704 C C . LYS A 1 95 ? -5.289 -10.461 9.172 1 98.5 95 LYS A C 1
ATOM 706 O O . LYS A 1 95 ? -4.418 -10.133 9.984 1 98.5 95 LYS A O 1
ATOM 711 N N . VAL A 1 96 ? -6.582 -10.156 9.289 1 98.31 96 VAL A N 1
ATOM 712 C CA . VAL A 1 96 ? -7.023 -9.062 10.141 1 98.31 96 VAL A CA 1
ATOM 713 C C . VAL A 1 96 ? -7.094 -9.531 11.594 1 98.31 96 VAL A C 1
ATOM 715 O O . VAL A 1 96 ? -7.621 -10.609 11.875 1 98.31 96 VAL A O 1
ATOM 718 N N . THR A 1 97 ? -6.461 -8.82 12.422 1 97.19 97 THR A N 1
ATOM 719 C CA . THR A 1 97 ? -6.629 -8.961 13.867 1 97.19 97 THR A CA 1
ATOM 720 C C . THR A 1 97 ? -7.668 -7.977 14.391 1 97.19 97 THR A C 1
ATOM 722 O O . THR A 1 97 ? -7.566 -6.773 14.141 1 97.19 97 THR A O 1
ATOM 725 N N . HIS A 1 98 ? -8.609 -8.508 15.102 1 94.31 98 HIS A N 1
ATOM 726 C CA . HIS A 1 98 ? -9.609 -7.617 15.672 1 94.31 98 HIS A CA 1
ATOM 727 C C . HIS A 1 98 ? -8.984 -6.652 16.672 1 94.31 98 HIS A C 1
ATOM 729 O O . HIS A 1 98 ? -8.219 -7.07 17.547 1 94.31 98 HIS A O 1
ATOM 735 N N . SER A 1 99 ? -9.234 -5.43 16.453 1 93.25 99 SER A N 1
ATOM 736 C CA . SER A 1 99 ? -8.742 -4.359 17.328 1 93.25 99 SER A CA 1
ATOM 737 C C . SER A 1 99 ? -9.758 -3.225 17.422 1 93.25 99 SER A C 1
ATOM 739 O O . SER A 1 99 ? -10.367 -2.834 16.438 1 93.25 99 SER A O 1
ATOM 741 N N . GLU A 1 100 ? -10.008 -2.746 18.609 1 90 100 GLU A N 1
ATOM 742 C CA . GLU A 1 100 ? -10.914 -1.616 18.797 1 90 100 GLU A CA 1
ATOM 743 C C . GLU A 1 100 ? -10.32 -0.329 18.234 1 90 100 GLU A C 1
ATOM 745 O O . GLU A 1 100 ? -11.047 0.56 17.797 1 90 100 GLU A O 1
ATOM 750 N N . LYS A 1 101 ? -9.102 -0.256 18.188 1 92.31 101 LYS A N 1
ATOM 751 C CA . LYS A 1 101 ? -8.398 0.977 17.844 1 92.31 101 LYS A CA 1
ATOM 752 C C . LYS A 1 101 ? -8.008 0.999 16.375 1 92.31 101 LYS A C 1
ATOM 754 O O . LYS A 1 101 ? -7.977 2.062 15.742 1 92.31 101 LYS A O 1
ATOM 759 N N . ILE A 1 102 ? -7.648 -0.161 15.797 1 97.06 102 ILE A N 1
ATOM 760 C CA . ILE A 1 102 ? -7.141 -0.247 14.43 1 97.06 102 ILE A CA 1
ATOM 761 C C . ILE A 1 102 ? -8.133 -1.009 13.555 1 97.06 102 ILE A C 1
ATOM 763 O O . ILE A 1 102 ? -8.266 -2.23 13.672 1 97.06 102 ILE A O 1
ATOM 767 N N . PRO A 1 103 ? -8.789 -0.307 12.742 1 97.06 103 PRO A N 1
ATOM 768 C CA . PRO A 1 103 ? -9.812 -0.962 11.922 1 97.06 103 PRO A CA 1
ATOM 769 C C . PRO A 1 103 ? -9.219 -1.873 10.852 1 97.06 103 PRO A C 1
ATOM 771 O O . PRO A 1 103 ? -8.055 -1.714 10.477 1 97.06 103 PRO A O 1
ATOM 774 N N . ALA A 1 104 ? -10.008 -2.771 10.289 1 97.88 104 ALA A N 1
ATOM 775 C CA . ALA A 1 104 ? -9.617 -3.688 9.219 1 97.88 104 ALA A CA 1
ATOM 776 C C . ALA A 1 104 ? -9.094 -2.924 8.008 1 97.88 104 ALA A C 1
ATOM 778 O O . ALA A 1 104 ? -8.156 -3.365 7.344 1 97.88 104 ALA A O 1
ATOM 779 N N . PHE A 1 105 ? -9.727 -1.759 7.824 1 97.94 105 PHE A N 1
ATOM 780 C CA . PHE A 1 105 ? -9.375 -0.911 6.691 1 97.94 105 PHE A CA 1
ATOM 781 C C . PHE A 1 105 ? -7.879 -0.616 6.684 1 97.94 105 PHE A C 1
ATOM 783 O O . PHE A 1 105 ? -7.211 -0.78 5.66 1 97.94 105 PHE A O 1
ATOM 790 N N . GLU A 1 106 ? -7.301 -0.244 7.789 1 98.38 106 GLU A N 1
ATOM 791 C CA . GLU A 1 106 ? -5.879 0.062 7.906 1 98.38 106 GLU A CA 1
ATOM 792 C C . GLU A 1 106 ? -5.027 -1.184 7.684 1 98.38 106 GLU A C 1
ATOM 794 O O . GLU A 1 106 ? -3.932 -1.103 7.121 1 98.38 106 GLU A O 1
ATOM 799 N N . GLN A 1 107 ? -5.543 -2.293 8.164 1 98.75 107 GLN A N 1
ATOM 800 C CA . GLN A 1 107 ? -4.82 -3.555 8.023 1 98.75 107 GLN A CA 1
ATOM 801 C C . GLN A 1 107 ? -4.82 -4.035 6.578 1 98.75 107 GLN A C 1
ATOM 803 O O . GLN A 1 107 ? -3.838 -4.613 6.113 1 98.75 107 GLN A O 1
ATOM 808 N N . HIS A 1 108 ? -5.914 -3.766 5.844 1 98.81 108 HIS A N 1
ATOM 809 C CA . HIS A 1 108 ? -5.949 -4.039 4.414 1 98.81 108 HIS A CA 1
ATOM 810 C C . HIS A 1 108 ? -4.918 -3.203 3.666 1 98.81 108 HIS A C 1
ATOM 812 O O . HIS A 1 108 ? -4.215 -3.713 2.789 1 98.81 108 HIS A O 1
ATOM 818 N N . LEU A 1 109 ? -4.844 -1.925 4.031 1 98.75 109 LEU A N 1
ATOM 819 C CA . LEU A 1 109 ? -3.852 -1.05 3.414 1 98.75 109 LEU A CA 1
ATOM 820 C C . LEU A 1 109 ? -2.439 -1.574 3.654 1 98.75 109 LEU A C 1
ATOM 822 O O . LEU A 1 109 ? -1.608 -1.569 2.744 1 98.75 109 LEU A O 1
ATOM 826 N N . SER A 1 110 ? -2.201 -2.016 4.879 1 98.75 110 SER A N 1
ATOM 827 C CA . SER A 1 110 ? -0.895 -2.564 5.23 1 98.75 110 SER A CA 1
ATOM 828 C C . SER A 1 110 ? -0.533 -3.744 4.332 1 98.75 110 SER A C 1
ATOM 830 O O . SER A 1 110 ? 0.586 -3.82 3.82 1 98.75 110 SER A O 1
ATOM 832 N N . ALA A 1 111 ? -1.451 -4.617 4.133 1 98.88 111 ALA A N 1
ATOM 833 C CA . ALA A 1 111 ? -1.215 -5.781 3.279 1 98.88 111 ALA A CA 1
ATOM 834 C C . ALA A 1 111 ? -0.983 -5.359 1.831 1 98.88 111 ALA A C 1
ATOM 836 O O . ALA A 1 111 ? -0.156 -5.949 1.132 1 98.88 111 ALA A O 1
ATOM 837 N N . GLY A 1 112 ? -1.742 -4.375 1.364 1 98.81 112 GLY A N 1
ATOM 838 C CA . GLY A 1 112 ? -1.485 -3.828 0.041 1 98.81 112 GLY A CA 1
ATOM 839 C C . GLY A 1 112 ? -0.083 -3.27 -0.111 1 98.81 112 GLY A C 1
ATOM 840 O O . GLY A 1 112 ? 0.584 -3.518 -1.117 1 98.81 112 GLY A O 1
ATOM 841 N N . CYS A 1 113 ? 0.341 -2.541 0.842 1 98.88 113 CYS A N 1
ATOM 842 C CA . CYS A 1 113 ? 1.691 -1.989 0.851 1 98.88 113 CYS A CA 1
ATOM 843 C C . CYS A 1 113 ? 2.734 -3.098 0.781 1 98.88 113 CYS A C 1
ATOM 845 O O . CYS A 1 113 ? 3.793 -2.922 0.173 1 98.88 113 CYS A O 1
ATOM 847 N N . ALA A 1 114 ? 2.434 -4.223 1.427 1 98.88 114 ALA A N 1
ATOM 848 C CA . ALA A 1 114 ? 3.352 -5.359 1.388 1 98.88 114 ALA A CA 1
ATOM 849 C C . ALA A 1 114 ? 3.535 -5.863 -0.041 1 98.88 114 ALA A C 1
ATOM 851 O O . ALA A 1 114 ? 4.652 -6.18 -0.453 1 98.88 114 ALA A O 1
ATOM 852 N N . VAL A 1 115 ? 2.455 -5.938 -0.773 1 98.88 115 VAL A N 1
ATOM 853 C CA . VAL A 1 115 ? 2.533 -6.395 -2.156 1 98.88 115 VAL A CA 1
ATOM 854 C C . VAL A 1 115 ? 3.465 -5.48 -2.951 1 98.88 115 VAL A C 1
ATOM 856 O O . VAL A 1 115 ? 4.363 -5.957 -3.65 1 98.88 115 VAL A O 1
ATOM 859 N N . GLN A 1 116 ? 3.215 -4.203 -2.805 1 98.88 116 GLN A N 1
ATOM 860 C CA . GLN A 1 116 ? 4.043 -3.252 -3.541 1 98.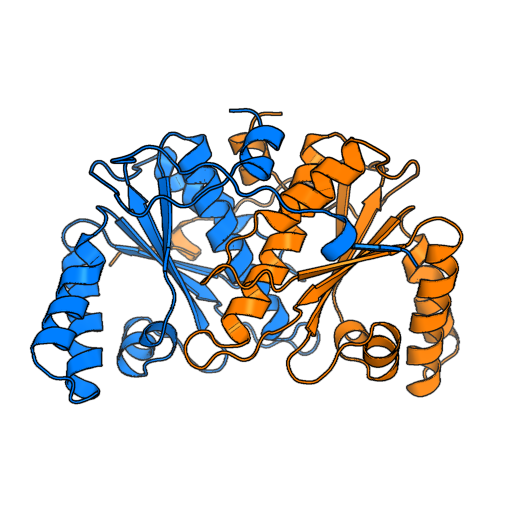88 116 GLN A CA 1
ATOM 861 C C . GLN A 1 116 ? 5.508 -3.373 -3.141 1 98.88 116 GLN A C 1
ATOM 863 O O . GLN A 1 116 ? 6.395 -3.336 -3.994 1 98.88 116 GLN A O 1
ATOM 868 N N . ALA A 1 117 ? 5.773 -3.467 -1.854 1 98.75 117 ALA A N 1
ATOM 869 C CA . ALA A 1 117 ? 7.148 -3.604 -1.379 1 98.75 117 ALA A CA 1
ATOM 870 C C . ALA A 1 117 ? 7.809 -4.848 -1.967 1 98.75 117 ALA A C 1
ATOM 872 O O . ALA A 1 117 ? 8.969 -4.801 -2.389 1 98.75 117 ALA A O 1
ATOM 873 N N . MET A 1 118 ? 7.09 -5.906 -1.995 1 98.88 118 MET A N 1
ATOM 874 C CA . MET A 1 118 ? 7.617 -7.152 -2.543 1 98.88 118 MET A CA 1
ATOM 875 C C . MET A 1 118 ? 7.93 -7.004 -4.027 1 98.88 118 MET A C 1
ATOM 877 O O . MET A 1 118 ? 8.977 -7.457 -4.496 1 98.88 118 MET A O 1
ATOM 881 N N . GLN A 1 119 ? 6.984 -6.402 -4.738 1 98.81 119 GLN A N 1
ATOM 882 C CA . GLN A 1 119 ? 7.238 -6.188 -6.156 1 98.81 119 GLN A CA 1
ATOM 883 C C . GLN A 1 119 ? 8.492 -5.348 -6.371 1 98.81 119 GLN A C 1
ATOM 885 O O . GLN A 1 119 ? 9.328 -5.668 -7.223 1 98.81 119 GLN A O 1
ATOM 890 N N . MET A 1 120 ? 8.656 -4.277 -5.605 1 98.69 120 MET A N 1
ATOM 891 C CA . MET A 1 120 ? 9.812 -3.393 -5.746 1 98.69 120 MET A CA 1
ATOM 892 C C . MET A 1 120 ? 11.102 -4.125 -5.398 1 98.69 120 MET A C 1
ATOM 894 O O . MET A 1 120 ? 12.133 -3.914 -6.039 1 98.69 120 MET A O 1
ATOM 898 N N . ALA A 1 121 ? 11.016 -4.969 -4.398 1 98.75 121 ALA A N 1
ATOM 899 C CA . ALA A 1 121 ? 12.188 -5.762 -4.039 1 98.75 121 ALA A CA 1
ATOM 900 C C . ALA A 1 121 ? 12.586 -6.703 -5.172 1 98.75 121 ALA A C 1
ATOM 902 O O . ALA A 1 121 ? 13.773 -6.93 -5.414 1 98.75 121 ALA A O 1
ATOM 903 N N . ALA A 1 122 ? 11.609 -7.312 -5.84 1 98.69 122 ALA A N 1
ATOM 904 C CA . ALA A 1 122 ? 11.891 -8.148 -7.004 1 98.69 122 ALA A CA 1
ATOM 905 C C . ALA A 1 122 ? 12.617 -7.355 -8.086 1 98.69 122 ALA A C 1
ATOM 907 O O . ALA A 1 122 ? 13.648 -7.793 -8.602 1 98.69 122 ALA A O 1
ATOM 908 N N . ILE A 1 123 ? 12.125 -6.176 -8.367 1 98.06 123 ILE A N 1
ATOM 909 C CA . ILE A 1 123 ? 12.703 -5.312 -9.391 1 98.06 123 ILE A CA 1
ATOM 910 C C . ILE A 1 123 ? 14.133 -4.938 -9.008 1 98.06 123 ILE A C 1
ATOM 912 O O . ILE A 1 123 ? 15.039 -4.992 -9.844 1 98.06 123 ILE A O 1
ATOM 916 N N . ALA A 1 124 ? 14.312 -4.621 -7.754 1 98.25 124 ALA A N 1
ATOM 917 C CA . ALA A 1 124 ? 15.625 -4.211 -7.258 1 98.25 124 ALA A CA 1
ATOM 918 C C . ALA A 1 124 ? 16.656 -5.328 -7.434 1 98.25 124 ALA A C 1
ATOM 920 O O . ALA A 1 124 ? 17.859 -5.074 -7.438 1 98.25 124 ALA A O 1
ATOM 921 N N . GLN A 1 125 ? 16.203 -6.555 -7.613 1 98.25 125 GLN A N 1
ATOM 922 C CA . GLN A 1 125 ? 17.109 -7.695 -7.672 1 98.25 125 GLN A CA 1
ATOM 923 C C . GLN A 1 125 ? 17.172 -8.289 -9.078 1 98.25 125 GLN A C 1
ATOM 925 O O . GLN A 1 125 ? 17.688 -9.391 -9.273 1 98.25 125 GLN A O 1
ATOM 930 N N . GLY A 1 126 ? 16.562 -7.57 -10.008 1 97.12 126 GLY A N 1
ATOM 931 C CA . GLY A 1 126 ? 16.672 -7.965 -11.398 1 97.12 126 GLY A CA 1
ATOM 932 C C . GLY A 1 126 ? 15.5 -8.781 -11.891 1 97.12 126 GLY A C 1
ATOM 933 O O . GLY A 1 126 ? 15.477 -9.227 -13.039 1 97.12 126 GLY A O 1
ATOM 934 N N . PHE A 1 127 ? 14.547 -9.047 -11.07 1 98.44 127 PHE A N 1
ATOM 935 C CA . PHE A 1 127 ? 13.297 -9.703 -11.453 1 98.44 127 PHE A CA 1
ATOM 936 C C . PHE A 1 127 ? 12.219 -8.664 -11.758 1 98.44 127 PHE A C 1
ATOM 938 O O . PHE A 1 127 ? 12.5 -7.465 -11.805 1 98.44 127 PHE A O 1
ATOM 945 N N . GLN A 1 128 ? 11.07 -9.125 -12.141 1 98.06 128 GLN A N 1
ATOM 946 C CA . GLN A 1 128 ? 9.906 -8.266 -12.352 1 98.06 128 GLN A CA 1
ATOM 947 C C . GLN A 1 128 ? 8.633 -8.922 -11.82 1 98.06 128 GLN A C 1
ATOM 949 O O . GLN A 1 128 ? 8.664 -10.062 -11.352 1 98.06 128 GLN A O 1
ATOM 954 N N . GLY A 1 129 ? 7.586 -8.211 -11.867 1 98 129 GLY A N 1
ATOM 955 C CA . GLY A 1 129 ? 6.316 -8.734 -11.391 1 98 129 GLY A CA 1
ATOM 956 C C . GLY A 1 129 ? 5.129 -7.879 -11.789 1 98 129 GLY A C 1
ATOM 957 O O . GLY A 1 129 ? 5.305 -6.742 -12.234 1 98 129 GLY A O 1
ATOM 958 N N . ILE A 1 130 ? 3.99 -8.484 -11.688 1 98.31 130 ILE A N 1
ATOM 959 C CA . ILE A 1 130 ? 2.732 -7.777 -11.906 1 98.31 130 ILE A CA 1
ATOM 960 C C . ILE A 1 130 ? 1.721 -8.18 -10.836 1 98.31 130 ILE A C 1
ATOM 962 O O . ILE A 1 130 ? 1.616 -9.359 -10.484 1 98.31 130 ILE A O 1
ATOM 966 N N . TRP A 1 131 ? 1.094 -7.156 -10.273 1 98.69 131 TRP A N 1
ATOM 967 C CA . TRP A 1 131 ? 0.01 -7.301 -9.305 1 98.69 131 TRP A CA 1
ATOM 968 C C . TRP A 1 131 ? -1.328 -7.488 -10.016 1 98.69 131 TRP A C 1
ATOM 970 O O . TRP A 1 131 ? -1.811 -6.582 -10.695 1 98.69 131 TRP A O 1
ATOM 980 N N . ARG A 1 132 ? -1.895 -8.695 -9.859 1 98 132 ARG A N 1
ATOM 981 C CA . ARG A 1 132 ? -3.211 -8.969 -10.422 1 98 132 ARG A CA 1
ATOM 982 C C . ARG A 1 132 ? -4.277 -9.016 -9.336 1 98 132 ARG A C 1
ATOM 984 O O . ARG A 1 132 ? -4.035 -9.531 -8.242 1 98 132 ARG A O 1
ATOM 991 N N . SER A 1 133 ? -5.336 -8.375 -9.609 1 96.69 133 SER A N 1
ATOM 992 C CA . SER A 1 133 ? -6.535 -8.375 -8.773 1 96.69 133 SER A CA 1
ATOM 993 C C . SER A 1 133 ? -7.773 -8.734 -9.594 1 96.69 133 SER A C 1
ATOM 995 O O . SER A 1 133 ? -7.699 -8.852 -10.82 1 96.69 133 SER A O 1
ATOM 997 N N . GLY A 1 134 ? -8.906 -8.891 -8.859 1 94.69 134 GLY A N 1
ATOM 998 C CA . GLY A 1 134 ? -10.141 -9.227 -9.547 1 94.69 134 GLY A CA 1
ATOM 999 C C . GLY A 1 134 ? -11.086 -10.062 -8.703 1 94.69 134 GLY A C 1
ATOM 1000 O O . GLY A 1 134 ? -10.875 -10.211 -7.5 1 94.69 134 GLY A O 1
ATOM 1001 N N . SER A 1 135 ? -12.047 -10.633 -9.367 1 95.69 135 SER A N 1
ATOM 1002 C CA . SER A 1 135 ? -13.172 -11.25 -8.688 1 95.69 135 SER A CA 1
ATOM 1003 C C . SER A 1 135 ? -12.727 -12.445 -7.852 1 95.69 135 SER A C 1
ATOM 1005 O O . SER A 1 135 ? -13.352 -12.766 -6.832 1 95.69 135 SER A O 1
ATOM 1007 N N . TRP A 1 136 ? -11.656 -13.086 -8.234 1 97.56 136 TRP A N 1
ATOM 1008 C CA . TRP A 1 136 ? -11.188 -14.273 -7.516 1 97.56 136 TRP A CA 1
ATOM 1009 C C . TRP A 1 136 ? -10.844 -13.93 -6.066 1 97.56 136 TRP A C 1
ATOM 1011 O O . TRP A 1 136 ? -10.953 -14.773 -5.18 1 97.56 136 TRP A O 1
ATOM 1021 N N . MET A 1 137 ? -10.445 -12.703 -5.793 1 97.56 137 MET A N 1
ATOM 1022 C CA . MET A 1 137 ? -10.047 -12.266 -4.457 1 97.56 137 MET A CA 1
ATOM 1023 C C . MET A 1 137 ? -11.211 -12.383 -3.477 1 97.56 137 MET A C 1
ATOM 1025 O O . MET A 1 137 ? -11 -12.555 -2.275 1 97.56 137 MET A O 1
ATOM 1029 N N . PHE A 1 138 ? -12.352 -12.328 -4.055 1 97 138 PHE A N 1
ATOM 1030 C CA . PHE A 1 138 ? -13.539 -12.25 -3.219 1 97 138 PHE A CA 1
ATOM 1031 C C . PHE A 1 138 ? -14.336 -13.547 -3.289 1 97 138 PHE A C 1
ATOM 1033 O O . PHE A 1 138 ? -15.312 -13.719 -2.549 1 97 138 PHE A O 1
ATOM 1040 N N . HIS A 1 139 ? -13.977 -14.438 -4.16 1 98.19 139 HIS A N 1
ATOM 1041 C CA . HIS A 1 139 ? -14.766 -15.633 -4.426 1 98.19 139 HIS A CA 1
ATOM 1042 C C . HIS A 1 139 ? -14.734 -16.594 -3.24 1 98.19 139 HIS A C 1
ATOM 1044 O O . HIS A 1 139 ? -13.664 -16.906 -2.717 1 98.19 139 HIS A O 1
ATOM 1050 N N . PRO A 1 140 ? -15.898 -17.109 -2.877 1 98.19 140 PRO A N 1
ATOM 1051 C CA . PRO A 1 140 ? -15.953 -17.953 -1.685 1 98.19 140 PRO A CA 1
ATOM 1052 C C . PRO A 1 140 ? -15.055 -19.188 -1.797 1 98.19 140 PRO A C 1
ATOM 1054 O O . PRO A 1 140 ? -14.438 -19.594 -0.813 1 98.19 140 PRO A O 1
ATOM 1057 N N . VAL A 1 141 ? -14.938 -19.781 -2.951 1 98.62 141 VAL A N 1
ATOM 1058 C CA . VAL A 1 141 ? -14.117 -20.969 -3.156 1 98.62 141 VAL A CA 1
ATOM 1059 C C . VAL A 1 141 ? -12.648 -20.625 -2.922 1 98.62 141 VAL A C 1
ATOM 1061 O O . VAL A 1 141 ? -11.93 -21.375 -2.264 1 98.62 141 VAL A O 1
ATOM 1064 N N . VAL A 1 142 ? -12.227 -19.5 -3.447 1 98.75 142 VAL A N 1
ATOM 1065 C CA . VAL A 1 142 ? -10.836 -19.078 -3.322 1 98.75 142 VAL A CA 1
ATOM 1066 C C . VAL A 1 142 ? -10.539 -18.703 -1.873 1 98.75 142 VAL A C 1
ATOM 1068 O O . VAL A 1 142 ? -9.523 -19.125 -1.31 1 98.75 142 VAL A O 1
ATOM 1071 N N . ARG A 1 143 ? -11.453 -17.969 -1.282 1 98.69 143 ARG A N 1
ATOM 1072 C CA . ARG A 1 143 ? -11.297 -17.562 0.113 1 98.69 143 ARG A CA 1
ATOM 1073 C C . ARG A 1 143 ? -11.18 -18.781 1.022 1 98.69 143 ARG A C 1
ATOM 1075 O O . ARG A 1 143 ? -10.289 -18.844 1.878 1 98.69 143 ARG A O 1
ATOM 1082 N N . ARG A 1 144 ? -12 -19.75 0.786 1 98.44 144 ARG A N 1
ATOM 1083 C CA . ARG A 1 144 ? -11.969 -20.969 1.594 1 98.44 144 ARG A CA 1
ATOM 1084 C C . ARG A 1 144 ? -10.656 -21.719 1.404 1 98.44 144 ARG A C 1
ATOM 1086 O O . ARG A 1 144 ? -10.055 -22.172 2.375 1 98.44 144 ARG A O 1
ATOM 1093 N N . ALA A 1 145 ? -10.203 -21.781 0.216 1 98.5 145 ALA A N 1
ATOM 1094 C CA . ALA A 1 145 ? -8.984 -22.516 -0.101 1 98.5 145 ALA A CA 1
ATOM 1095 C C . ALA A 1 145 ? -7.777 -21.906 0.61 1 98.5 145 ALA A C 1
ATOM 1097 O O . ALA A 1 145 ? -6.836 -22.609 0.975 1 98.5 145 ALA A O 1
ATOM 1098 N N . PHE A 1 146 ? -7.844 -20.594 0.855 1 98.56 146 PHE A N 1
ATOM 1099 C CA . PHE A 1 146 ? -6.715 -19.906 1.467 1 98.56 146 PHE A CA 1
ATOM 1100 C C . PHE A 1 146 ? -7.004 -19.594 2.928 1 98.56 146 PHE A C 1
ATOM 1102 O O . PHE A 1 146 ? -6.289 -18.797 3.551 1 98.56 146 PHE A O 1
ATOM 1109 N N . ASN A 1 147 ? -8.062 -20.109 3.473 1 97.5 147 ASN A N 1
ATOM 1110 C CA . ASN A 1 147 ? -8.453 -19.922 4.867 1 97.5 147 ASN A CA 1
ATOM 1111 C C . ASN A 1 147 ? -8.664 -18.453 5.203 1 97.5 147 ASN A C 1
ATOM 1113 O O . ASN A 1 147 ? -8.195 -17.969 6.234 1 97.5 147 ASN A O 1
ATOM 1117 N N . VAL A 1 148 ? -9.219 -17.766 4.266 1 98.19 148 VAL A N 1
ATOM 1118 C CA . VAL A 1 148 ? -9.586 -16.359 4.457 1 98.19 148 VAL A CA 1
ATOM 1119 C C . VAL A 1 148 ? -10.969 -16.266 5.098 1 98.19 148 VAL A C 1
ATOM 1121 O O . VAL A 1 148 ? -11.953 -16.75 4.535 1 98.19 148 VAL A O 1
ATOM 1124 N N . GLN A 1 149 ? -11.062 -15.648 6.258 1 96.5 149 GLN A N 1
ATOM 1125 C CA . GLN A 1 149 ? -12.305 -15.625 7.023 1 96.5 149 GLN A CA 1
ATOM 1126 C C . GLN A 1 149 ? -12.609 -14.211 7.527 1 96.5 149 GLN A C 1
ATOM 1128 O O . GLN A 1 149 ? -11.711 -13.367 7.609 1 96.5 149 GLN A O 1
ATOM 1133 N N . GLY A 1 150 ? -13.891 -14.008 7.848 1 96.5 150 GLY A N 1
ATOM 1134 C CA . GLY A 1 150 ? -14.281 -12.742 8.453 1 96.5 150 GLY A CA 1
ATOM 1135 C C . GLY A 1 150 ? -13.82 -11.531 7.656 1 96.5 150 GLY A C 1
ATOM 1136 O O . GLY A 1 150 ? -14.102 -11.43 6.461 1 96.5 150 GLY A O 1
ATOM 1137 N N . GLU A 1 151 ? -12.969 -10.648 8.312 1 97.19 151 GLU A N 1
ATOM 1138 C CA . GLU A 1 151 ? -12.531 -9.406 7.695 1 97.19 151 GLU A CA 1
ATOM 1139 C C . GLU A 1 151 ? -11.211 -9.594 6.945 1 97.19 151 GLU A C 1
ATOM 1141 O O . GLU A 1 151 ? -10.688 -8.648 6.352 1 97.19 151 GLU A O 1
ATOM 1146 N N . ASP A 1 152 ? -10.742 -10.852 6.957 1 98.5 152 ASP A N 1
ATOM 1147 C CA . ASP A 1 152 ? -9.594 -11.117 6.098 1 98.5 152 ASP A CA 1
ATOM 1148 C C . ASP A 1 152 ? -9.922 -10.82 4.633 1 98.5 152 ASP A C 1
ATOM 1150 O O . ASP A 1 152 ? -11.078 -10.906 4.227 1 98.5 152 ASP A O 1
ATOM 1154 N N . HIS A 1 153 ? -8.844 -10.469 3.922 1 98.44 153 HIS A N 1
ATOM 1155 C CA . HIS A 1 153 ? -9.039 -10.219 2.498 1 98.44 153 HIS A CA 1
ATOM 1156 C C . HIS A 1 153 ? -7.789 -10.586 1.701 1 98.44 153 HIS A C 1
ATOM 1158 O O . HIS A 1 153 ? -6.668 -10.289 2.117 1 98.44 153 HIS A O 1
ATOM 1164 N N . ILE A 1 154 ? -8.047 -11.312 0.622 1 98.81 154 ILE A N 1
ATOM 1165 C CA . ILE A 1 154 ? -6.969 -11.367 -0.362 1 98.81 154 ILE A CA 1
ATOM 1166 C C . ILE A 1 154 ? -6.797 -9.992 -1.013 1 98.81 154 ILE A C 1
ATOM 1168 O O . ILE A 1 154 ? -7.75 -9.445 -1.572 1 98.81 154 ILE A O 1
ATOM 1172 N N . VAL A 1 155 ? -5.602 -9.445 -0.928 1 98.62 155 VAL A N 1
ATOM 1173 C CA . VAL A 1 155 ? -5.41 -8.102 -1.469 1 98.62 155 VAL A CA 1
ATOM 1174 C C . VAL A 1 155 ? -4.848 -8.188 -2.887 1 98.62 155 VAL A C 1
ATOM 1176 O O . VAL A 1 155 ? -4.848 -7.203 -3.625 1 98.62 155 VAL A O 1
ATOM 1179 N N . GLY A 1 156 ? -4.316 -9.406 -3.234 1 98.19 156 GLY A N 1
ATOM 1180 C CA . GLY A 1 156 ? -3.906 -9.562 -4.621 1 98.19 156 GLY A CA 1
ATOM 1181 C C . GLY A 1 156 ? -2.994 -10.758 -4.84 1 98.19 156 GLY A C 1
ATOM 1182 O O . GLY A 1 156 ? -2.66 -11.469 -3.893 1 98.19 156 GLY A O 1
ATOM 1183 N N . PHE A 1 157 ? -2.73 -11.016 -6.094 1 98.88 157 PHE A N 1
ATOM 1184 C CA . PHE A 1 157 ? -1.809 -12.031 -6.578 1 98.88 157 PHE A CA 1
ATOM 1185 C C . PHE A 1 157 ? -0.594 -11.398 -7.238 1 98.88 157 PHE A C 1
ATOM 1187 O O . PHE A 1 157 ? -0.719 -10.734 -8.273 1 98.88 157 PHE A O 1
ATOM 1194 N N . LEU A 1 158 ? 0.521 -11.586 -6.629 1 98.94 158 LEU A N 1
ATOM 1195 C CA . LEU A 1 158 ? 1.748 -11.055 -7.207 1 98.94 158 LEU A CA 1
ATOM 1196 C C . LEU A 1 158 ? 2.445 -12.102 -8.07 1 98.94 158 LEU A C 1
ATOM 1198 O O . LEU A 1 158 ? 2.973 -13.086 -7.555 1 98.94 158 LEU A O 1
ATOM 1202 N N . TYR A 1 159 ? 2.385 -11.867 -9.336 1 98.88 159 TYR A N 1
ATOM 1203 C CA . TYR A 1 159 ? 3.107 -12.703 -10.281 1 98.88 159 TYR A CA 1
ATOM 1204 C C . TYR A 1 159 ? 4.562 -12.266 -10.406 1 98.88 159 TYR A C 1
ATOM 1206 O O . TYR A 1 159 ? 4.844 -11.078 -10.562 1 98.88 159 TYR A O 1
ATOM 1214 N N . LEU A 1 160 ? 5.504 -13.227 -10.297 1 98.88 160 LEU A N 1
ATOM 1215 C CA . LEU A 1 160 ? 6.922 -12.891 -10.312 1 98.88 160 LEU A CA 1
ATOM 1216 C C . LEU A 1 160 ? 7.68 -13.758 -11.305 1 98.88 160 LEU A C 1
ATOM 1218 O O . LEU A 1 160 ? 7.359 -14.938 -11.477 1 98.88 160 LEU A O 1
ATOM 1222 N N . GLY A 1 161 ? 8.68 -13.172 -11.922 1 98.75 161 GLY A N 1
ATOM 1223 C CA . GLY A 1 161 ? 9.57 -13.883 -12.82 1 98.75 161 GLY A CA 1
ATOM 1224 C C . GLY A 1 161 ? 10.633 -12.992 -13.438 1 98.75 161 GLY A C 1
ATOM 1225 O O . GLY A 1 161 ? 10.859 -11.875 -12.969 1 98.75 161 GLY A O 1
ATOM 1226 N N . THR A 1 162 ? 11.336 -13.539 -14.359 1 98.38 162 THR A N 1
ATOM 1227 C CA . THR A 1 162 ? 12.281 -12.773 -15.172 1 98.38 162 THR A CA 1
ATOM 1228 C C . THR A 1 162 ? 11.547 -12.008 -16.266 1 98.38 162 THR A C 1
ATOM 1230 O O . THR A 1 162 ? 10.648 -12.555 -16.922 1 98.38 162 THR A O 1
ATOM 1233 N N . PRO A 1 163 ? 11.914 -10.758 -16.375 1 96.75 163 PRO A N 1
ATOM 1234 C CA . PRO A 1 163 ? 11.188 -9.984 -17.391 1 96.75 163 PRO A CA 1
ATOM 1235 C C . PRO A 1 163 ? 11.391 -10.523 -18.797 1 96.75 163 PRO A C 1
ATOM 1237 O O . PRO A 1 163 ? 12.531 -10.688 -19.234 1 96.75 163 PRO A O 1
ATOM 1240 N N . GLY A 1 164 ? 10.305 -10.742 -19.484 1 94.56 164 GLY A N 1
ATOM 1241 C CA . GLY A 1 164 ? 10.352 -11.195 -20.859 1 94.56 164 GLY A CA 1
ATOM 1242 C C . GLY A 1 164 ? 10.305 -10.062 -21.875 1 94.56 164 GLY A C 1
ATOM 1243 O O . GLY A 1 164 ? 10.32 -10.305 -23.078 1 94.56 164 GLY A O 1
ATOM 1244 N N . THR A 1 165 ? 10.109 -8.898 -21.391 1 93.38 165 THR A N 1
ATOM 1245 C CA . THR A 1 165 ? 10.07 -7.684 -22.203 1 93.38 165 THR A CA 1
ATOM 1246 C C . THR A 1 165 ? 10.57 -6.484 -21.391 1 93.38 165 THR A C 1
ATOM 1248 O O . THR A 1 165 ? 10.906 -6.617 -20.219 1 93.38 165 THR A O 1
ATOM 1251 N N . THR A 1 166 ? 10.75 -5.406 -22.062 1 88.88 166 THR A N 1
ATOM 1252 C CA . THR A 1 166 ? 11.117 -4.176 -21.375 1 88.88 166 THR A CA 1
ATOM 1253 C C . THR A 1 166 ? 9.883 -3.449 -20.875 1 88.88 166 THR A C 1
ATOM 1255 O O . THR A 1 166 ? 8.82 -3.494 -21.5 1 88.88 166 THR A O 1
ATOM 1258 N N . ALA A 1 167 ? 10.125 -2.852 -19.766 1 86.81 167 ALA A N 1
ATOM 1259 C CA . ALA A 1 167 ? 9.016 -2.096 -19.188 1 86.81 167 ALA A CA 1
ATOM 1260 C C . ALA A 1 167 ? 8.641 -0.911 -20.078 1 86.81 167 ALA A C 1
ATOM 1262 O O . ALA A 1 167 ? 9.516 -0.249 -20.641 1 86.81 167 ALA A O 1
ATOM 1263 N N . ALA A 1 168 ? 7.344 -0.698 -20.188 1 85.81 168 ALA A N 1
ATOM 1264 C CA . ALA A 1 168 ? 6.879 0.491 -20.891 1 85.81 168 ALA A CA 1
ATOM 1265 C C . ALA A 1 168 ? 7.355 1.764 -20.203 1 85.81 168 ALA A C 1
ATOM 1267 O O . ALA A 1 168 ? 7.699 1.743 -19.016 1 85.81 168 ALA A O 1
ATOM 1268 N N . LYS A 1 169 ? 7.348 2.795 -21 1 86.5 169 LYS A N 1
ATOM 1269 C CA . LYS A 1 169 ? 7.707 4.086 -20.422 1 86.5 169 LYS A CA 1
ATOM 1270 C C . LYS A 1 169 ? 6.672 4.535 -19.391 1 86.5 169 LYS A C 1
ATOM 1272 O O . LYS A 1 169 ? 5.473 4.332 -19.578 1 86.5 169 LYS A O 1
ATOM 1277 N N . VAL A 1 170 ? 7.191 5.133 -18.359 1 88.19 170 VAL A N 1
ATOM 1278 C CA . VAL A 1 170 ? 6.309 5.652 -17.328 1 88.19 170 VAL A CA 1
ATOM 1279 C C . VAL A 1 170 ? 5.531 6.852 -17.859 1 88.19 170 VAL A C 1
ATOM 1281 O O . VAL A 1 170 ? 6.113 7.77 -18.438 1 88.19 170 VAL A O 1
ATOM 1284 N N . PRO A 1 171 ? 4.23 6.793 -17.688 1 87.69 171 PRO A N 1
ATOM 1285 C CA . PRO A 1 171 ? 3.477 7.969 -18.125 1 87.69 171 PRO A CA 1
ATOM 1286 C C . PRO A 1 171 ? 3.818 9.227 -17.328 1 87.69 171 PRO A C 1
ATOM 1288 O O . PRO A 1 171 ? 4.059 9.141 -16.109 1 87.69 171 PRO A O 1
ATOM 1291 N N . GLU A 1 172 ? 3.924 10.273 -18.062 1 88 172 GLU A N 1
ATOM 1292 C CA . GLU A 1 172 ? 4.117 11.547 -17.375 1 88 172 GLU A CA 1
ATOM 1293 C C . GLU A 1 172 ? 2.795 12.094 -16.844 1 88 172 GLU A C 1
ATOM 1295 O O . GLU A 1 172 ? 1.789 12.109 -17.547 1 88 172 GLU A O 1
ATOM 1300 N N . ARG A 1 173 ? 2.818 12.445 -15.57 1 92.62 173 ARG A N 1
ATOM 1301 C CA . ARG A 1 173 ? 1.634 13.023 -14.953 1 92.62 173 ARG A CA 1
ATOM 1302 C C . ARG A 1 173 ? 1.937 14.398 -14.375 1 92.62 173 ARG A C 1
ATOM 1304 O O . ARG A 1 173 ? 2.947 14.586 -13.695 1 92.62 173 ARG A O 1
ATOM 1311 N N . GLU A 1 174 ? 1.014 15.281 -14.688 1 95.12 174 GLU A N 1
ATOM 1312 C CA . GLU A 1 174 ? 1.145 16.625 -14.148 1 95.12 174 GLU A CA 1
ATOM 1313 C C . GLU A 1 174 ? 0.766 16.672 -12.672 1 95.12 174 GLU A C 1
ATOM 1315 O O . GLU A 1 174 ? -0.401 16.484 -12.32 1 95.12 174 GLU A O 1
ATOM 1320 N N . LEU A 1 175 ? 1.708 17.031 -11.883 1 96.19 175 LEU A N 1
ATOM 1321 C CA . LEU A 1 175 ? 1.528 17 -10.438 1 96.19 175 LEU A CA 1
ATOM 1322 C C . LEU A 1 175 ? 0.325 17.828 -10.016 1 96.19 175 LEU A C 1
ATOM 1324 O O . LEU A 1 175 ? -0.426 17.438 -9.117 1 96.19 175 LEU A O 1
ATOM 1328 N N . SER A 1 176 ? 0.121 18.938 -10.672 1 95.94 176 SER A N 1
ATOM 1329 C CA . SER A 1 176 ? -0.894 19.891 -10.25 1 95.94 176 SER A CA 1
ATOM 1330 C C . SER A 1 176 ? -2.295 19.312 -10.367 1 95.94 176 SER A C 1
ATOM 1332 O O . SER A 1 176 ? -3.244 19.828 -9.781 1 95.94 176 SER A O 1
ATOM 1334 N N . LYS A 1 177 ? -2.443 18.266 -11.117 1 97.06 177 LYS A N 1
ATOM 1335 C CA . LYS A 1 177 ? -3.748 17.625 -11.273 1 97.06 177 LYS A CA 1
ATOM 1336 C C . LYS A 1 177 ? -4.098 16.766 -10.062 1 97.06 177 LYS A C 1
ATOM 1338 O O . LYS A 1 177 ? -5.254 16.391 -9.875 1 97.06 177 LYS A O 1
ATOM 1343 N N . TYR A 1 178 ? -3.035 16.484 -9.242 1 98.12 178 TYR A N 1
ATOM 1344 C CA . TYR A 1 178 ? -3.238 15.516 -8.172 1 98.12 178 TYR A CA 1
ATOM 1345 C C . TYR A 1 178 ? -2.908 16.125 -6.812 1 98.12 178 TYR A C 1
ATOM 1347 O O . TYR A 1 178 ? -3.133 15.508 -5.773 1 98.12 178 TYR A O 1
ATOM 1355 N N . VAL A 1 179 ? -2.389 17.312 -6.82 1 98.44 179 VAL A N 1
ATOM 1356 C CA . VAL A 1 179 ? -1.84 17.906 -5.605 1 98.44 179 VAL A CA 1
ATOM 1357 C C . VAL A 1 179 ? -2.533 19.234 -5.316 1 98.44 179 VAL A C 1
ATOM 1359 O O . VAL A 1 179 ? -2.773 20.031 -6.227 1 98.44 179 VAL A O 1
ATOM 1362 N N . GLU A 1 180 ? -2.906 19.422 -4.129 1 98.06 180 GLU A N 1
ATOM 1363 C CA . GLU A 1 180 ? -3.412 20.688 -3.611 1 98.06 180 GLU A CA 1
ATOM 1364 C C . GLU A 1 180 ? -2.643 21.125 -2.367 1 98.06 180 GLU A C 1
ATOM 1366 O O . GLU A 1 180 ? -2.141 20.281 -1.616 1 98.06 180 GLU A O 1
ATOM 1371 N N . TYR A 1 181 ? -2.504 22.422 -2.178 1 97.56 181 TYR A N 1
ATOM 1372 C CA . TYR A 1 181 ? -1.861 22.969 -0.992 1 97.56 181 TYR A CA 1
ATOM 1373 C C . TYR A 1 181 ? -2.875 23.688 -0.11 1 97.56 181 TYR A C 1
ATOM 1375 O O . TYR A 1 181 ? -3.709 24.453 -0.607 1 97.56 181 TYR A O 1
ATOM 1383 N N . LEU A 1 182 ? -2.795 23.344 1.104 1 96.5 182 LEU A N 1
ATOM 1384 C CA . LEU A 1 182 ? -3.682 24.016 2.051 1 96.5 182 LEU A CA 1
ATOM 1385 C C . LEU A 1 182 ? -3.182 25.422 2.361 1 96.5 182 LEU A C 1
ATOM 1387 O O . LEU A 1 182 ? -1.987 25.625 2.582 1 96.5 182 LEU A O 1
ATOM 1391 N N . MET B 1 1 ? 20.906 5.98 -1.557 1 93.12 1 MET B N 1
ATOM 1392 C CA . MET B 1 1 ? 20.891 4.66 -0.938 1 93.12 1 MET B CA 1
ATOM 1393 C C . MET B 1 1 ? 20.438 3.598 -1.938 1 93.12 1 MET B C 1
ATOM 1395 O O . MET B 1 1 ? 19.781 3.912 -2.928 1 93.12 1 MET B O 1
ATOM 1399 N N . GLU B 1 2 ? 20.812 2.303 -1.674 1 97.44 2 GLU B N 1
ATOM 1400 C CA . GLU B 1 2 ? 20.406 1.21 -2.551 1 97.44 2 GLU B CA 1
ATOM 1401 C C . GLU B 1 2 ? 18.938 0.836 -2.318 1 97.44 2 GLU B C 1
ATOM 1403 O O . GLU B 1 2 ? 18.469 0.812 -1.178 1 97.44 2 GLU B O 1
ATOM 1408 N N . ALA B 1 3 ? 18.281 0.503 -3.428 1 98.31 3 ALA B N 1
ATOM 1409 C CA . ALA B 1 3 ? 16.844 0.234 -3.389 1 98.31 3 ALA B CA 1
ATOM 1410 C C . ALA B 1 3 ? 16.531 -0.892 -2.41 1 98.31 3 ALA B C 1
ATOM 1412 O O . ALA B 1 3 ? 15.617 -0.764 -1.582 1 98.31 3 ALA B O 1
ATOM 1413 N N . LEU B 1 4 ? 17.25 -2.01 -2.498 1 98.31 4 LEU B N 1
ATOM 1414 C CA . LEU B 1 4 ? 16.969 -3.156 -1.643 1 98.31 4 LEU B CA 1
ATOM 1415 C C . LEU B 1 4 ? 17.188 -2.809 -0.174 1 98.31 4 LEU B C 1
ATOM 1417 O O . LEU B 1 4 ? 16.453 -3.27 0.696 1 98.31 4 LEU B O 1
ATOM 1421 N N . ASP B 1 5 ? 18.172 -2.027 0.081 1 97.75 5 ASP B N 1
ATOM 1422 C CA . ASP B 1 5 ? 18.438 -1.581 1.446 1 97.75 5 ASP B CA 1
ATOM 1423 C C . ASP B 1 5 ? 17.25 -0.785 1.999 1 97.75 5 ASP B C 1
ATOM 1425 O O . ASP B 1 5 ? 16.828 -0.995 3.141 1 97.75 5 ASP B O 1
ATOM 1429 N N . LEU B 1 6 ? 16.734 0.113 1.229 1 98.12 6 LEU B N 1
ATOM 1430 C CA . LEU B 1 6 ? 15.578 0.898 1.626 1 98.12 6 LEU B CA 1
ATOM 1431 C C . LEU B 1 6 ? 14.391 -0.008 1.95 1 98.12 6 LEU B C 1
ATOM 1433 O O . LEU B 1 6 ? 13.758 0.144 2.996 1 98.12 6 LEU B O 1
ATOM 1437 N N . LEU B 1 7 ? 14.141 -0.979 1.113 1 98.19 7 LEU B N 1
ATOM 1438 C CA . LEU B 1 7 ? 12.969 -1.846 1.215 1 98.19 7 LEU B CA 1
ATOM 1439 C C . LEU B 1 7 ? 13.086 -2.777 2.416 1 98.19 7 LEU B C 1
ATOM 1441 O O . LEU B 1 7 ? 12.078 -3.131 3.033 1 98.19 7 LEU B O 1
ATOM 1445 N N . LEU B 1 8 ? 14.258 -3.141 2.832 1 97.44 8 LEU B N 1
ATOM 1446 C CA . LEU B 1 8 ? 14.461 -4.117 3.896 1 97.44 8 LEU B CA 1
ATOM 1447 C C . LEU B 1 8 ? 14.578 -3.43 5.254 1 97.44 8 LEU B C 1
ATOM 1449 O O . LEU B 1 8 ? 14.453 -4.078 6.293 1 97.44 8 LEU B O 1
ATOM 1453 N N . ASN B 1 9 ? 14.758 -2.059 5.215 1 95.25 9 ASN B N 1
ATOM 1454 C CA . ASN B 1 9 ? 15.07 -1.409 6.48 1 95.25 9 ASN B CA 1
ATOM 1455 C C . ASN B 1 9 ? 14.164 -0.209 6.742 1 95.25 9 ASN B C 1
ATOM 1457 O O . ASN B 1 9 ? 14.391 0.551 7.684 1 95.25 9 ASN B O 1
ATOM 1461 N N . ARG B 1 10 ? 13.195 -0.022 5.918 1 93.25 10 ARG B N 1
ATOM 1462 C CA . ARG B 1 10 ? 12.312 1.127 6.105 1 93.25 10 ARG B CA 1
ATOM 1463 C C . ARG B 1 10 ? 11.68 1.105 7.492 1 93.25 10 ARG B C 1
ATOM 1465 O O . ARG B 1 10 ? 11.172 0.071 7.934 1 93.25 10 ARG B O 1
ATOM 1472 N N . ARG B 1 11 ? 11.766 2.223 8.219 1 93.56 11 ARG B N 1
ATOM 1473 C CA . ARG B 1 11 ? 11.133 2.5 9.5 1 93.56 11 ARG B CA 1
ATOM 1474 C C . ARG B 1 11 ? 10.586 3.922 9.547 1 93.56 11 ARG B C 1
ATOM 1476 O O . ARG B 1 11 ? 11.125 4.82 8.898 1 93.56 11 ARG B O 1
ATOM 1483 N N . SER B 1 12 ? 9.523 4.047 10.281 1 95.81 12 SER B N 1
ATOM 1484 C CA . SER B 1 12 ? 9.023 5.395 10.531 1 95.81 12 SER B CA 1
ATOM 1485 C C . SER B 1 12 ? 9.781 6.066 11.672 1 95.81 12 SER B C 1
ATOM 1487 O O . SER B 1 12 ? 10.234 5.395 12.602 1 95.81 12 SER B O 1
ATOM 1489 N N . ILE B 1 13 ? 10.008 7.277 11.531 1 94.88 13 ILE B N 1
ATOM 1490 C CA . ILE B 1 13 ? 10.484 8.125 12.609 1 94.88 13 ILE B CA 1
ATOM 1491 C C . ILE B 1 13 ? 9.438 9.18 12.945 1 94.88 13 ILE B C 1
ATOM 1493 O O . ILE B 1 13 ? 8.977 9.914 12.062 1 94.88 13 ILE B O 1
ATOM 1497 N N . ALA B 1 14 ? 9.055 9.273 14.164 1 93.69 14 ALA B N 1
ATOM 1498 C CA . ALA B 1 14 ? 7.988 10.172 14.594 1 93.69 14 ALA B CA 1
ATOM 1499 C C . ALA B 1 14 ? 8.539 11.562 14.906 1 93.69 14 ALA B C 1
ATOM 1501 O O . ALA B 1 14 ? 7.844 12.562 14.727 1 93.69 14 ALA B O 1
ATOM 1502 N N . LYS B 1 15 ? 9.727 11.602 15.406 1 96.62 15 LYS B N 1
ATOM 1503 C CA . LYS B 1 15 ? 10.344 12.898 15.672 1 96.62 15 LYS B CA 1
ATOM 1504 C C . LYS B 1 15 ? 10.859 13.539 14.383 1 96.62 15 LYS B C 1
ATOM 1506 O O . LYS B 1 15 ? 11.914 13.156 13.867 1 96.62 15 LYS B O 1
ATOM 1511 N N . LEU B 1 16 ? 10.195 14.562 13.898 1 98.19 16 LEU B N 1
ATOM 1512 C CA . LEU B 1 16 ? 10.477 15.188 12.617 1 98.19 16 LEU B CA 1
ATOM 1513 C C . LEU B 1 16 ? 10.688 16.688 12.773 1 98.19 16 LEU B C 1
ATOM 1515 O O . LEU B 1 16 ? 9.805 17.391 13.266 1 98.19 16 LEU B O 1
ATOM 1519 N N . ASP B 1 17 ? 11.812 17.094 12.352 1 97.94 17 ASP B N 1
ATOM 1520 C CA . ASP B 1 17 ? 12.188 18.5 12.477 1 97.94 17 ASP B CA 1
ATOM 1521 C C . ASP B 1 17 ? 12.242 19.172 11.109 1 97.94 17 ASP B C 1
ATOM 1523 O O . ASP B 1 17 ? 12.172 18.5 10.078 1 97.94 17 ASP B O 1
ATOM 1527 N N . ALA B 1 18 ? 12.25 20.516 11.148 1 97.81 18 ALA B N 1
ATOM 1528 C CA . ALA B 1 18 ? 12.539 21.266 9.93 1 97.81 18 ALA B CA 1
ATOM 1529 C C . ALA B 1 18 ? 13.977 21.047 9.469 1 97.81 18 ALA B C 1
ATOM 1531 O O . ALA B 1 18 ? 14.859 20.75 10.281 1 97.81 18 ALA B O 1
ATOM 1532 N N . PRO B 1 19 ? 14.227 21.188 8.234 1 98.12 19 PRO B N 1
ATOM 1533 C CA . PRO B 1 19 ? 13.281 21.562 7.184 1 98.12 19 PRO B CA 1
ATOM 1534 C C . PRO B 1 19 ? 12.469 20.375 6.66 1 98.12 19 PRO B C 1
ATOM 1536 O O . PRO B 1 19 ? 12.891 19.234 6.809 1 98.12 19 PRO B O 1
ATOM 1539 N N . ALA B 1 20 ? 11.336 20.688 6.074 1 98.56 20 ALA B N 1
ATOM 1540 C CA . ALA B 1 20 ? 10.578 19.734 5.25 1 98.56 20 ALA B CA 1
ATOM 1541 C C . ALA B 1 20 ? 11.195 19.609 3.859 1 98.56 20 ALA B C 1
ATOM 1543 O O . ALA B 1 20 ? 11.953 20.484 3.428 1 98.56 20 ALA B O 1
ATOM 1544 N N . PRO B 1 21 ? 10.914 18.484 3.166 1 98.62 21 PRO B N 1
ATOM 1545 C CA . PRO B 1 21 ? 11.32 18.438 1.758 1 98.62 21 PRO B CA 1
ATOM 1546 C C . PRO B 1 21 ? 10.711 19.578 0.937 1 98.62 21 PRO B C 1
ATOM 1548 O O . PRO B 1 21 ? 9.555 19.953 1.147 1 98.62 21 PRO B O 1
ATOM 1551 N N . GLN B 1 22 ? 11.516 20.141 0.035 1 97.94 22 GLN B N 1
ATOM 1552 C CA . GLN B 1 22 ? 11.086 21.25 -0.816 1 97.94 22 GLN B CA 1
ATOM 1553 C C . GLN B 1 22 ? 11.555 21.047 -2.256 1 97.94 22 GLN B C 1
ATOM 1555 O O . GLN B 1 22 ? 12.43 20.219 -2.52 1 97.94 22 GLN B O 1
ATOM 1560 N N . ASN B 1 23 ? 10.883 21.672 -3.135 1 97.25 23 ASN B N 1
ATOM 1561 C CA . ASN B 1 23 ? 11.281 21.719 -4.539 1 97.25 23 ASN B CA 1
ATOM 1562 C C . ASN B 1 23 ? 11.438 20.312 -5.117 1 97.25 23 ASN B C 1
ATOM 1564 O O . ASN B 1 23 ? 10.516 19.5 -5.047 1 97.25 23 ASN B O 1
ATOM 1568 N N . GLU B 1 24 ? 12.633 20.062 -5.609 1 98.19 24 GLU B N 1
ATOM 1569 C CA . GLU B 1 24 ? 12.836 18.797 -6.312 1 98.19 24 GLU B CA 1
ATOM 1570 C C . GLU B 1 24 ? 12.562 17.609 -5.398 1 98.19 24 GLU B C 1
ATOM 1572 O O . GLU B 1 24 ? 11.992 16.609 -5.828 1 98.19 24 GLU B O 1
ATOM 1577 N N . ALA B 1 25 ? 12.984 17.734 -4.141 1 98.56 25 ALA B N 1
ATOM 1578 C CA . ALA B 1 25 ? 12.766 16.641 -3.195 1 98.56 25 ALA B CA 1
ATOM 1579 C C . ALA B 1 25 ? 11.273 16.375 -3.01 1 98.56 25 ALA B C 1
ATOM 1581 O O . ALA B 1 25 ? 10.836 15.219 -3.049 1 98.56 25 ALA B O 1
ATOM 1582 N N . LEU B 1 26 ? 10.539 17.469 -2.85 1 98.75 26 LEU B N 1
ATOM 1583 C CA . LEU B 1 26 ? 9.102 17.312 -2.686 1 98.75 26 LEU B CA 1
ATOM 1584 C C . LEU B 1 26 ? 8.453 16.797 -3.971 1 98.75 26 LEU B C 1
ATOM 1586 O O . LEU B 1 26 ? 7.59 15.922 -3.93 1 98.75 26 LEU B O 1
ATOM 1590 N N . ASP B 1 27 ? 8.906 17.328 -5.074 1 98.5 27 ASP B N 1
ATOM 1591 C CA . ASP B 1 27 ? 8.383 16.859 -6.352 1 98.5 27 ASP B CA 1
ATOM 1592 C C . ASP B 1 27 ? 8.586 15.352 -6.508 1 98.5 27 ASP B C 1
ATOM 1594 O O . ASP B 1 27 ? 7.676 14.633 -6.922 1 98.5 27 ASP B O 1
ATOM 1598 N N . ASN B 1 28 ? 9.805 14.875 -6.203 1 98.56 28 ASN B N 1
ATOM 1599 C CA . ASN B 1 28 ? 10.117 13.453 -6.309 1 98.56 28 ASN B CA 1
ATOM 1600 C C . ASN B 1 28 ? 9.234 12.609 -5.387 1 98.56 28 ASN B C 1
ATOM 1602 O O . ASN B 1 28 ? 8.805 11.523 -5.762 1 98.56 28 ASN B O 1
ATOM 1606 N N . ILE B 1 29 ? 8.984 13.141 -4.18 1 98.88 29 ILE B N 1
ATOM 1607 C CA . ILE B 1 29 ? 8.141 12.438 -3.219 1 98.88 29 ILE B CA 1
ATOM 1608 C C . ILE B 1 29 ? 6.73 12.289 -3.785 1 98.88 29 ILE B C 1
ATOM 1610 O O . ILE B 1 29 ? 6.168 11.188 -3.783 1 98.88 29 ILE B O 1
ATOM 1614 N N . LEU B 1 30 ? 6.188 13.367 -4.328 1 98.81 30 LEU B N 1
ATOM 1615 C CA . LEU B 1 30 ? 4.844 13.352 -4.891 1 98.81 30 LEU B CA 1
ATOM 1616 C C . LEU B 1 30 ? 4.785 12.469 -6.133 1 98.81 30 LEU B C 1
ATOM 1618 O O . LEU B 1 30 ? 3.84 11.695 -6.309 1 98.81 30 LEU B O 1
ATOM 1622 N N . ARG B 1 31 ? 5.777 12.5 -6.941 1 98.38 31 ARG B N 1
ATOM 1623 C CA . ARG B 1 31 ? 5.828 11.688 -8.148 1 98.38 31 ARG B CA 1
ATOM 1624 C C . ARG B 1 31 ? 5.938 10.203 -7.809 1 98.38 31 ARG B C 1
ATOM 1626 O O . ARG B 1 31 ? 5.387 9.359 -8.516 1 98.38 31 ARG B O 1
ATOM 1633 N N . ALA B 1 32 ? 6.688 9.875 -6.754 1 98.44 32 ALA B N 1
ATOM 1634 C CA . ALA B 1 32 ? 6.742 8.484 -6.297 1 98.44 32 ALA B CA 1
ATOM 1635 C C . ALA B 1 32 ? 5.348 7.969 -5.945 1 98.44 32 ALA B C 1
ATOM 1637 O O . ALA B 1 32 ? 5.004 6.828 -6.258 1 98.44 32 ALA B O 1
ATOM 1638 N N . GLY B 1 33 ? 4.543 8.82 -5.301 1 98.62 33 GLY B N 1
ATOM 1639 C CA . GLY B 1 33 ? 3.168 8.453 -5.004 1 98.62 33 GLY B CA 1
ATOM 1640 C C . GLY B 1 33 ? 2.346 8.164 -6.246 1 98.62 33 GLY B C 1
ATOM 1641 O O . GLY B 1 33 ? 1.531 7.238 -6.258 1 98.62 33 GLY B O 1
ATOM 1642 N N . LEU B 1 34 ? 2.627 8.891 -7.281 1 97.81 34 LEU B N 1
ATOM 1643 C CA . LEU B 1 34 ? 1.87 8.758 -8.523 1 97.81 34 LEU B CA 1
ATOM 1644 C C . LEU B 1 34 ? 2.268 7.488 -9.266 1 97.81 34 LEU B C 1
ATOM 1646 O O . LEU B 1 34 ? 1.633 7.121 -10.258 1 97.81 34 LEU B O 1
ATOM 1650 N N . ARG B 1 35 ? 3.287 6.746 -8.758 1 96.94 35 ARG B N 1
ATOM 1651 C CA . ARG B 1 35 ? 3.74 5.516 -9.398 1 96.94 35 ARG B CA 1
ATOM 1652 C C . ARG B 1 35 ? 3.186 4.289 -8.68 1 96.94 35 ARG B C 1
ATOM 1654 O O . ARG B 1 35 ? 3.531 3.156 -9.023 1 96.94 35 ARG B O 1
ATOM 1661 N N . ALA B 1 36 ? 2.377 4.527 -7.648 1 97.88 36 ALA B N 1
ATOM 1662 C CA . ALA B 1 36 ? 1.748 3.406 -6.957 1 97.88 36 ALA B CA 1
ATOM 1663 C C . ALA B 1 36 ? 0.993 2.512 -7.938 1 97.88 36 ALA B C 1
ATOM 1665 O O . ALA B 1 36 ? 0.494 2.986 -8.961 1 97.88 36 ALA B O 1
ATOM 1666 N N . PRO B 1 37 ? 0.974 1.169 -7.672 1 97.81 37 PRO B N 1
ATOM 1667 C CA . PRO B 1 37 ? 0.157 0.296 -8.523 1 97.81 37 PRO B CA 1
ATOM 1668 C C . PRO B 1 37 ? -1.285 0.782 -8.648 1 97.81 37 PRO B C 1
ATOM 1670 O O . PRO B 1 37 ? -1.869 1.262 -7.676 1 97.81 37 PRO B O 1
ATOM 1673 N N . ASP B 1 38 ? -1.805 0.672 -9.852 1 96.81 38 ASP B N 1
ATOM 1674 C CA . ASP B 1 38 ? -3.121 1.224 -10.156 1 96.81 38 ASP B CA 1
ATOM 1675 C C . ASP B 1 38 ? -3.82 0.411 -11.242 1 96.81 38 ASP B C 1
ATOM 1677 O O . ASP B 1 38 ? -3.631 0.666 -12.438 1 96.81 38 ASP B O 1
ATOM 1681 N N . HIS B 1 39 ? -4.621 -0.5 -10.703 1 96.62 39 HIS B N 1
ATOM 1682 C CA . HIS B 1 39 ? -5.395 -1.3 -11.648 1 96.62 39 HIS B CA 1
ATOM 1683 C C . HIS B 1 39 ? -6.266 -0.416 -12.531 1 96.62 39 HIS B C 1
ATOM 1685 O O . HIS B 1 39 ? -7.031 0.41 -12.031 1 96.62 39 HIS B O 1
ATOM 1691 N N . GLY B 1 40 ? -6.035 -0.488 -13.867 1 94.88 40 GLY B N 1
ATOM 1692 C CA . GLY B 1 40 ? -6.855 0.252 -14.805 1 94.88 40 GLY B CA 1
ATOM 1693 C C . GLY B 1 40 ? -6.387 1.68 -15.016 1 94.88 40 GLY B C 1
ATOM 1694 O O . GLY B 1 40 ? -7.039 2.457 -15.719 1 94.88 40 GLY B O 1
ATOM 1695 N N . ALA B 1 41 ? -5.312 2.105 -14.336 1 94.94 41 ALA B N 1
ATOM 1696 C CA . ALA B 1 41 ? -4.758 3.451 -14.438 1 94.94 41 ALA B CA 1
ATOM 1697 C C . ALA B 1 41 ? -5.812 4.508 -14.125 1 94.94 41 ALA B C 1
ATOM 1699 O O . ALA B 1 41 ? -5.988 5.461 -14.891 1 94.94 41 ALA B O 1
ATOM 1700 N N . LEU B 1 42 ? -6.539 4.316 -13.039 1 97 42 LEU B N 1
ATOM 1701 C CA . LEU B 1 42 ? -7.633 5.199 -12.656 1 97 42 LEU B CA 1
ATOM 1702 C C . LEU B 1 42 ? -7.109 6.422 -11.914 1 97 42 LEU B C 1
ATOM 1704 O O . LEU B 1 42 ? -7.836 7.402 -11.727 1 97 42 LEU B O 1
ATOM 1708 N N . THR B 1 43 ? -5.883 6.41 -11.461 1 97.19 43 THR B N 1
ATOM 1709 C CA . THR B 1 43 ? -5.191 7.473 -10.742 1 97.19 43 THR B CA 1
ATOM 1710 C C . THR B 1 43 ? -5.996 7.914 -9.523 1 97.19 43 THR B C 1
ATOM 1712 O O . THR B 1 43 ? -6.266 9.102 -9.344 1 97.19 43 THR B O 1
ATOM 1715 N N . PRO B 1 44 ? -6.32 6.918 -8.594 1 97.94 44 PRO B N 1
ATOM 1716 C CA . PRO B 1 44 ? -7.223 7.203 -7.48 1 97.94 44 PRO B CA 1
ATOM 1717 C C . PRO B 1 44 ? -6.508 7.855 -6.297 1 97.94 44 PRO B C 1
ATOM 1719 O O . PRO B 1 44 ? -6.703 7.445 -5.152 1 97.94 44 PRO B O 1
ATOM 1722 N N . TRP B 1 45 ? -5.723 8.844 -6.469 1 97.25 45 TRP B N 1
ATOM 1723 C CA . TRP B 1 45 ? -5.004 9.461 -5.359 1 97.25 45 TRP B CA 1
ATOM 1724 C C . TRP B 1 45 ? -5.012 10.977 -5.48 1 97.25 45 TRP B C 1
ATOM 1726 O O . TRP B 1 45 ? -4.848 11.523 -6.574 1 97.25 45 TRP B O 1
ATOM 1736 N N . ARG B 1 46 ? -5.262 11.602 -4.438 1 98.56 46 ARG B N 1
ATOM 1737 C CA . ARG B 1 46 ? -5.129 13.047 -4.258 1 98.56 46 ARG B CA 1
ATOM 1738 C C . ARG B 1 46 ? -4.285 13.367 -3.029 1 98.56 46 ARG B C 1
ATOM 1740 O O . ARG B 1 46 ? -4.41 12.719 -1.992 1 98.56 46 ARG B O 1
ATOM 1747 N N . PHE B 1 47 ? -3.426 14.289 -3.234 1 98.88 47 PHE B N 1
ATOM 1748 C CA . PHE B 1 47 ? -2.51 14.688 -2.172 1 98.88 47 PHE B CA 1
ATOM 1749 C C . PHE B 1 47 ? -2.773 16.125 -1.741 1 98.88 47 PHE B C 1
ATOM 1751 O O . PHE B 1 47 ? -2.725 17.047 -2.562 1 98.88 47 PHE B O 1
ATOM 1758 N N . VAL B 1 48 ? -3.031 16.344 -0.497 1 98.88 48 VAL B N 1
ATOM 1759 C CA . VAL B 1 48 ? -3.199 17.688 0.042 1 98.88 48 VAL B CA 1
ATOM 1760 C C . VAL B 1 48 ? -2.037 18.016 0.978 1 98.88 48 VAL B C 1
ATOM 1762 O O . VAL B 1 48 ? -1.937 17.469 2.072 1 98.88 48 VAL B O 1
ATOM 1765 N N . VAL B 1 49 ? -1.205 18.969 0.602 1 98.88 49 VAL B N 1
ATOM 1766 C CA . VAL B 1 49 ? 0.032 19.281 1.308 1 98.88 49 VAL B CA 1
ATOM 1767 C C . VAL B 1 49 ? -0.205 20.453 2.26 1 98.88 49 VAL B C 1
ATOM 1769 O O . VAL B 1 49 ? -0.734 21.5 1.859 1 98.88 49 VAL B O 1
ATOM 1772 N N . ALA B 1 50 ? 0.13 20.281 3.488 1 98.88 50 ALA B N 1
ATOM 1773 C CA . ALA B 1 50 ? 0.097 21.344 4.488 1 98.88 50 ALA B CA 1
ATOM 1774 C C . ALA B 1 50 ? 1.504 21.703 4.965 1 98.88 50 ALA B C 1
ATOM 1776 O O . ALA B 1 50 ? 2.24 20.828 5.441 1 98.88 50 ALA B O 1
ATOM 1777 N N . GLN B 1 51 ? 1.938 22.891 4.867 1 98.12 51 GLN B N 1
ATOM 1778 C CA . GLN B 1 51 ? 3.189 23.453 5.359 1 98.12 51 GLN B CA 1
ATOM 1779 C C . GLN B 1 51 ? 3.018 24.938 5.719 1 98.12 51 GLN B C 1
ATOM 1781 O O . GLN B 1 51 ? 2.189 25.625 5.129 1 98.12 51 GLN B O 1
ATOM 1786 N N . GLY B 1 52 ? 3.797 25.391 6.73 1 96 52 GLY B N 1
ATOM 1787 C CA . GLY B 1 52 ? 3.625 26.766 7.16 1 96 52 GLY B CA 1
ATOM 1788 C C . GLY B 1 52 ? 2.205 27.078 7.59 1 96 52 GLY B C 1
ATOM 1789 O O . GLY B 1 52 ? 1.659 26.422 8.477 1 96 52 GLY B O 1
ATOM 1790 N N . GLU B 1 53 ? 1.604 27.984 6.898 1 97.94 53 GLU B N 1
ATOM 1791 C CA . GLU B 1 53 ? 0.234 28.375 7.23 1 97.94 53 GLU B CA 1
ATOM 1792 C C . GLU B 1 53 ? -0.736 27.219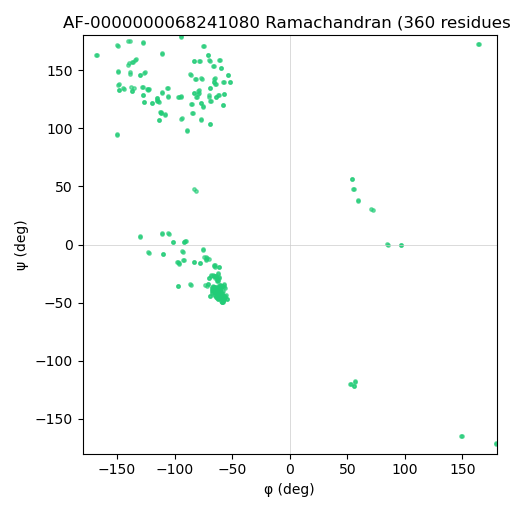 6.988 1 97.94 53 GLU B C 1
ATOM 1794 O O . GLU B 1 53 ? -1.791 27.141 7.625 1 97.94 53 GLU B O 1
ATOM 1799 N N . GLY B 1 54 ? -0.375 26.359 6.09 1 98.62 54 GLY B N 1
ATOM 1800 C CA . GLY B 1 54 ? -1.213 25.203 5.812 1 98.62 54 GLY B CA 1
ATOM 1801 C C . GLY B 1 54 ? -1.36 24.281 7.004 1 98.62 54 GLY B C 1
ATOM 1802 O O . GLY B 1 54 ? -2.391 23.625 7.16 1 98.62 54 GLY B O 1
ATOM 1803 N N . LEU B 1 55 ? -0.332 24.219 7.816 1 98.81 55 LEU B N 1
ATOM 1804 C CA . LEU B 1 55 ? -0.418 23.406 9.023 1 98.81 55 LEU B CA 1
ATOM 1805 C C . LEU B 1 55 ? -1.452 23.969 9.992 1 98.81 55 LEU B C 1
ATOM 1807 O O . LEU B 1 55 ? -2.158 23.219 10.664 1 98.81 55 LEU B O 1
ATOM 1811 N N . ALA B 1 56 ? -1.544 25.25 10.07 1 98.69 56 ALA B N 1
ATOM 1812 C CA . ALA B 1 56 ? -2.547 25.891 10.922 1 98.69 56 ALA B CA 1
ATOM 1813 C C . ALA B 1 56 ? -3.957 25.578 10.43 1 98.69 56 ALA B C 1
ATOM 1815 O O . ALA B 1 56 ? -4.871 25.391 11.234 1 98.69 56 ALA B O 1
ATOM 1816 N N . LYS B 1 57 ? -4.117 25.594 9.117 1 98.75 57 LYS B N 1
ATOM 1817 C CA . LYS B 1 57 ? -5.418 25.234 8.547 1 98.75 57 LYS B CA 1
ATOM 1818 C C . LYS B 1 57 ? -5.789 23.797 8.859 1 98.75 57 LYS B C 1
ATOM 1820 O O . LYS B 1 57 ? -6.934 23.5 9.219 1 98.75 57 LYS B O 1
ATOM 1825 N N . LEU B 1 58 ? -4.832 22.891 8.711 1 98.88 58 LEU B N 1
ATOM 1826 C CA . LEU B 1 58 ? -5.074 21.5 9.078 1 98.88 58 LEU B CA 1
ATOM 1827 C C . LEU B 1 58 ? -5.414 21.391 10.562 1 98.88 58 LEU B C 1
ATOM 1829 O O . LEU B 1 58 ? -6.332 20.641 10.93 1 98.88 58 LEU B O 1
ATOM 1833 N N . ALA B 1 59 ? -4.676 22.109 11.359 1 98.81 59 ALA B N 1
ATOM 1834 C CA . ALA B 1 59 ? -4.922 22.125 12.805 1 98.81 59 ALA B CA 1
ATOM 1835 C C . ALA B 1 59 ? -6.359 22.547 13.109 1 98.81 59 ALA B C 1
ATOM 1837 O O . ALA B 1 59 ? -7.027 21.922 13.938 1 98.81 59 ALA B O 1
ATOM 1838 N N . ALA B 1 60 ? -6.797 23.547 12.453 1 98.75 60 ALA B N 1
ATOM 1839 C CA . ALA B 1 60 ? -8.156 24.047 12.664 1 98.75 60 ALA B CA 1
ATOM 1840 C C . ALA B 1 60 ? -9.188 22.984 12.297 1 98.75 60 ALA B C 1
ATOM 1842 O O . ALA B 1 60 ? -10.203 22.828 12.984 1 98.75 60 ALA B O 1
ATOM 1843 N N . ILE B 1 61 ? -9.023 22.312 11.234 1 98.81 61 ILE B N 1
ATOM 1844 C CA . ILE B 1 61 ? -9.93 21.25 10.789 1 98.81 61 ILE B CA 1
ATOM 1845 C C . ILE B 1 61 ? -10.023 20.172 11.852 1 98.81 61 ILE B C 1
ATOM 1847 O O . ILE B 1 61 ? -11.117 19.75 12.227 1 98.81 61 ILE B O 1
ATOM 1851 N N . LEU B 1 62 ? -8.844 19.688 12.359 1 98.75 62 LEU B N 1
ATOM 1852 C CA . LEU B 1 62 ? -8.82 18.609 13.352 1 98.75 62 LEU B CA 1
ATOM 1853 C C . LEU B 1 62 ? -9.43 19.078 14.664 1 98.75 62 LEU B C 1
ATOM 1855 O O . LEU B 1 62 ? -10.117 18.312 15.344 1 98.75 62 LEU B O 1
ATOM 1859 N N . GLU B 1 63 ? -9.133 20.297 14.969 1 98.69 63 GLU B N 1
ATOM 1860 C CA . GLU B 1 63 ? -9.75 20.891 16.156 1 98.69 63 GLU B CA 1
ATOM 1861 C C . GLU B 1 63 ? -11.266 20.875 16.062 1 98.69 63 GLU B C 1
ATOM 1863 O O . GLU B 1 63 ? -11.953 20.484 17 1 98.69 63 GLU B O 1
ATOM 1868 N N . GLN B 1 64 ? -11.789 21.328 14.984 1 98.69 64 GLN B N 1
ATOM 1869 C CA . GLN B 1 64 ? -13.234 21.375 14.773 1 98.69 64 GLN B CA 1
ATOM 1870 C C . GLN B 1 64 ? -13.844 19.969 14.844 1 98.69 64 GLN B C 1
ATOM 1872 O O . GLN B 1 64 ? -14.969 19.812 15.32 1 98.69 64 GLN B O 1
ATOM 1877 N N . ALA B 1 65 ? -13.125 18.984 14.344 1 98.69 65 ALA B N 1
ATOM 1878 C CA . ALA B 1 65 ? -13.609 17.609 14.422 1 98.69 65 ALA B CA 1
ATOM 1879 C C . ALA B 1 65 ? -13.812 17.188 15.875 1 98.69 65 ALA B C 1
ATOM 1881 O O . ALA B 1 65 ? -14.836 16.594 16.219 1 98.69 65 ALA B O 1
ATOM 1882 N N . GLU B 1 66 ? -12.867 17.531 16.703 1 98.62 66 GLU B N 1
ATOM 1883 C CA . GLU B 1 66 ? -12.953 17.125 18.094 1 98.62 66 GLU B CA 1
ATOM 1884 C C . GLU B 1 66 ? -14.016 17.938 18.844 1 98.62 66 GLU B C 1
ATOM 1886 O O . GLU B 1 66 ? -14.672 17.422 19.75 1 98.62 66 GLU B O 1
ATOM 1891 N N . ILE B 1 67 ? -14.156 19.188 18.484 1 98.62 67 ILE B N 1
ATOM 1892 C CA . ILE B 1 67 ? -15.234 19.984 19.047 1 98.62 67 ILE B CA 1
ATOM 1893 C C . ILE B 1 67 ? -16.578 19.359 18.703 1 98.62 67 ILE B C 1
ATOM 1895 O O . ILE B 1 67 ? -17.453 19.219 19.578 1 98.62 67 ILE B O 1
ATOM 1899 N N . ALA B 1 68 ? -16.734 18.969 17.5 1 98.44 68 ALA B N 1
ATOM 1900 C CA . ALA B 1 68 ? -17.984 18.344 17.047 1 98.44 68 ALA B CA 1
ATOM 1901 C C . ALA B 1 68 ? -18.234 17.031 17.812 1 98.44 68 ALA B C 1
ATOM 1903 O O . ALA B 1 68 ? -19.391 16.672 18.031 1 98.44 68 ALA B O 1
ATOM 1904 N N . ASN B 1 69 ? -17.188 16.328 18.219 1 97.75 69 ASN B N 1
ATOM 1905 C CA . ASN B 1 69 ? -17.297 15.094 18.984 1 97.75 69 ASN B CA 1
ATOM 1906 C C . ASN B 1 69 ? -17.719 15.375 20.422 1 97.75 69 ASN B C 1
ATOM 1908 O O . ASN B 1 69 ? -18.062 14.453 21.172 1 97.75 69 ASN B O 1
ATOM 1912 N N . GLY B 1 70 ? -17.641 16.656 20.781 1 98.19 70 GLY B N 1
ATOM 1913 C CA . GLY B 1 70 ? -17.844 16.984 22.188 1 98.19 70 GLY B CA 1
ATOM 1914 C C . GLY B 1 70 ? -16.688 16.531 23.078 1 98.19 70 GLY B C 1
ATOM 1915 O O . GLY B 1 70 ? -16.891 16.203 24.234 1 98.19 70 GLY B O 1
ATOM 1916 N N . SER B 1 71 ? -15.547 16.516 22.516 1 97.88 71 SER B N 1
ATOM 1917 C CA . SER B 1 71 ? -14.383 16.062 23.266 1 97.88 71 SER B CA 1
ATOM 1918 C C . SER B 1 71 ? -14.008 17.078 24.344 1 97.88 71 SER B C 1
ATOM 1920 O O . SER B 1 71 ? -14.453 18.219 24.312 1 97.88 71 SER B O 1
ATOM 1922 N N . ASP B 1 72 ? -13.289 16.578 25.312 1 97.88 72 ASP B N 1
ATOM 1923 C CA . ASP B 1 72 ? -12.844 17.5 26.359 1 97.88 72 ASP B CA 1
ATOM 1924 C C . ASP B 1 72 ? -11.703 18.375 25.859 1 97.88 72 ASP B C 1
ATOM 1926 O O . ASP B 1 72 ? -11.188 18.172 24.75 1 97.88 72 ASP B O 1
ATOM 1930 N N . GLU B 1 73 ? -11.297 19.344 26.562 1 98.06 73 GLU B N 1
ATOM 1931 C CA . GLU B 1 73 ? -10.336 20.359 26.172 1 98.06 73 GLU B CA 1
ATOM 1932 C C . GLU B 1 73 ? -8.969 19.75 25.875 1 98.06 73 GLU B C 1
ATOM 1934 O O . GLU B 1 73 ? -8.25 20.219 24.984 1 98.06 73 GLU B O 1
ATOM 1939 N N . ALA B 1 74 ? -8.625 18.797 26.625 1 98.19 74 ALA B N 1
ATOM 1940 C CA . ALA B 1 74 ? -7.324 18.156 26.438 1 98.19 74 ALA B CA 1
ATOM 1941 C C . ALA B 1 74 ? -7.238 17.484 25.062 1 98.19 74 ALA B C 1
ATOM 1943 O O . ALA B 1 74 ? -6.227 17.609 24.375 1 98.19 74 ALA B O 1
ATOM 1944 N N . VAL B 1 75 ? -8.32 16.797 24.719 1 97.69 75 VAL B N 1
ATOM 1945 C CA . VAL B 1 75 ? -8.375 16.109 23.422 1 97.69 75 VAL B CA 1
ATOM 1946 C C . VAL B 1 75 ? -8.406 17.125 22.297 1 97.69 75 VAL B C 1
ATOM 1948 O O . VAL B 1 75 ? -7.738 16.953 21.266 1 97.69 75 VAL B O 1
ATOM 1951 N N . ILE B 1 76 ? -9.094 18.141 22.484 1 98.31 76 ILE B N 1
ATOM 1952 C CA . ILE B 1 76 ? -9.188 19.203 21.484 1 98.31 76 ILE B CA 1
ATOM 1953 C C . ILE B 1 76 ? -7.812 19.844 21.281 1 98.31 76 ILE B C 1
ATOM 1955 O O . ILE B 1 76 ? -7.387 20.078 20.156 1 98.31 76 ILE B O 1
ATOM 1959 N N . SER B 1 77 ? -7.152 20.125 22.359 1 98.12 77 SER B N 1
ATOM 1960 C CA . SER B 1 77 ? -5.82 20.703 22.297 1 98.12 77 SER B CA 1
ATOM 1961 C C . SER B 1 77 ? -4.84 19.781 21.578 1 98.12 77 SER B C 1
ATOM 1963 O O . SER B 1 77 ? -4.012 20.234 20.781 1 98.12 77 SER B O 1
ATOM 1965 N N . LYS B 1 78 ? -4.91 18.531 21.812 1 97.62 78 LYS B N 1
ATOM 1966 C CA . LYS B 1 78 ? -4.055 17.562 21.125 1 97.62 78 LYS B CA 1
ATOM 1967 C C . LYS B 1 78 ? -4.293 17.594 19.625 1 97.62 78 LYS B C 1
ATOM 1969 O O . LYS B 1 78 ? -3.344 17.562 18.844 1 97.62 78 LYS B O 1
ATOM 1974 N N . ALA B 1 79 ? -5.52 17.609 19.234 1 97.75 79 ALA B N 1
ATOM 1975 C CA . ALA B 1 79 ? -5.871 17.641 17.812 1 97.75 79 ALA B CA 1
ATOM 1976 C C . ALA B 1 79 ? -5.32 18.906 17.141 1 97.75 79 ALA B C 1
ATOM 1978 O O . ALA B 1 79 ? -4.762 18.828 16.047 1 97.75 79 ALA B O 1
ATOM 1979 N N . LYS B 1 80 ? -5.434 20 17.844 1 97.81 80 LYS B N 1
ATOM 1980 C CA . LYS B 1 80 ? -4.992 21.281 17.312 1 97.81 80 LYS B CA 1
ATOM 1981 C C . LYS B 1 80 ? -3.479 21.312 17.125 1 97.81 80 LYS B C 1
ATOM 1983 O O . LYS B 1 80 ? -2.971 21.984 16.219 1 97.81 80 LYS B O 1
ATOM 1988 N N . ASN B 1 81 ? -2.758 20.578 17.859 1 98.31 81 ASN B N 1
ATOM 1989 C CA . ASN B 1 81 ? -1.3 20.609 17.844 1 98.31 81 ASN B CA 1
ATOM 1990 C C . ASN B 1 81 ? -0.724 19.5 16.984 1 98.31 81 ASN B C 1
ATOM 1992 O O . ASN B 1 81 ? 0.452 19.531 16.609 1 98.31 81 ASN B O 1
ATOM 1996 N N . ALA B 1 82 ? -1.542 18.531 16.641 1 98.25 82 ALA B N 1
ATOM 1997 C CA . ALA B 1 82 ? -1.088 17.312 15.969 1 98.25 82 ALA B CA 1
ATOM 1998 C C . ALA B 1 82 ? -0.355 17.641 14.672 1 98.25 82 ALA B C 1
ATOM 2000 O O . ALA B 1 82 ? 0.732 17.109 14.414 1 98.25 82 ALA B O 1
ATOM 2001 N N . PRO B 1 83 ? -0.872 18.578 13.828 1 98.5 83 PRO B N 1
ATOM 2002 C CA . PRO B 1 83 ? -0.202 18.828 12.555 1 98.5 83 PRO B CA 1
ATOM 2003 C C . PRO B 1 83 ? 1.193 19.422 12.727 1 98.5 83 PRO B C 1
ATOM 2005 O O . PRO B 1 83 ? 2.027 19.328 11.82 1 98.5 83 PRO B O 1
ATOM 2008 N N . PHE B 1 84 ? 1.492 19.984 13.867 1 98.44 84 PHE B N 1
ATOM 2009 C CA . PHE B 1 84 ? 2.74 20.719 14.07 1 98.44 84 PHE B CA 1
ATOM 2010 C C . PHE B 1 84 ? 3.836 19.781 14.578 1 98.44 84 PHE B C 1
ATOM 2012 O O . PHE B 1 84 ? 4.965 20.219 14.82 1 98.44 84 PHE B O 1
ATOM 2019 N N . ARG B 1 85 ? 3.523 18.516 14.68 1 97.81 85 ARG B N 1
ATOM 2020 C CA . ARG B 1 85 ? 4.523 17.531 15.07 1 97.81 85 ARG B CA 1
ATOM 2021 C C . ARG B 1 85 ? 5.531 17.297 13.945 1 97.81 85 ARG B C 1
ATOM 2023 O O . ARG B 1 85 ? 6.555 16.641 14.141 1 97.81 85 ARG B O 1
ATOM 2030 N N . ALA B 1 86 ? 5.285 17.781 12.758 1 98.56 86 ALA B N 1
ATOM 2031 C CA . ALA B 1 86 ? 6.191 17.781 11.609 1 98.56 86 ALA B CA 1
ATOM 2032 C C . ALA B 1 86 ? 6.094 19.094 10.828 1 98.56 86 ALA B C 1
ATOM 2034 O O . ALA B 1 86 ? 5.066 19.781 10.875 1 98.56 86 ALA B O 1
ATOM 2035 N N . PRO B 1 87 ? 7.133 19.438 10.141 1 98.81 87 PRO B N 1
ATOM 2036 C CA . PRO B 1 87 ? 7.082 20.672 9.352 1 98.81 87 PRO B CA 1
ATOM 2037 C C . PRO B 1 87 ? 6.207 20.547 8.109 1 98.81 87 PRO B C 1
ATOM 2039 O O . PRO B 1 87 ? 5.902 21.547 7.461 1 98.81 87 PRO B O 1
ATOM 2042 N N . MET B 1 88 ? 5.762 19.359 7.727 1 98.88 88 MET B N 1
ATOM 2043 C CA . MET B 1 88 ? 4.875 19.109 6.59 1 98.88 88 MET B CA 1
ATOM 2044 C C . MET B 1 88 ? 3.982 17.906 6.84 1 98.88 88 MET B C 1
ATOM 2046 O O . MET B 1 88 ? 4.434 16.891 7.383 1 98.88 88 MET B O 1
ATOM 2050 N N . VAL B 1 89 ? 2.736 18.016 6.484 1 98.94 89 VAL B N 1
ATOM 2051 C CA . VAL B 1 89 ? 1.806 16.891 6.504 1 98.94 89 VAL B CA 1
ATOM 2052 C C . VAL B 1 89 ? 1.124 16.766 5.145 1 98.94 89 VAL B C 1
ATOM 2054 O O . VAL B 1 89 ? 0.616 17.75 4.602 1 98.94 89 VAL B O 1
ATOM 2057 N N . ILE B 1 90 ? 1.148 15.617 4.578 1 98.94 90 ILE B N 1
ATOM 2058 C CA . ILE B 1 90 ? 0.406 15.344 3.354 1 98.94 90 ILE B CA 1
ATOM 2059 C C . ILE B 1 90 ? -0.78 14.43 3.662 1 98.94 90 ILE B C 1
ATOM 2061 O O . ILE B 1 90 ? -0.599 13.281 4.059 1 98.94 90 ILE B O 1
ATOM 2065 N N . THR B 1 91 ? -1.978 14.945 3.545 1 98.94 91 THR B N 1
ATOM 2066 C CA . THR B 1 91 ? -3.188 14.133 3.6 1 98.94 91 THR B CA 1
ATOM 2067 C C . THR B 1 91 ? -3.406 13.398 2.277 1 98.94 91 THR B C 1
ATOM 2069 O O . THR B 1 91 ? -3.502 14.031 1.222 1 98.94 91 THR B O 1
ATOM 2072 N N . VAL B 1 92 ? -3.471 12.117 2.324 1 98.94 92 VAL B N 1
ATOM 2073 C CA . VAL B 1 92 ? -3.641 11.32 1.112 1 98.94 92 VAL B CA 1
ATOM 2074 C C . VAL B 1 92 ? -5.07 10.781 1.044 1 98.94 92 VAL B C 1
ATOM 2076 O O . VAL B 1 92 ? -5.551 10.156 1.993 1 98.94 92 VAL B O 1
ATOM 2079 N N . ILE B 1 93 ? -5.699 11.031 -0.069 1 98.88 93 ILE B N 1
ATOM 2080 C CA . ILE B 1 93 ? -7.102 10.688 -0.273 1 98.88 93 ILE B CA 1
ATOM 2081 C C . ILE B 1 93 ? -7.23 9.719 -1.446 1 98.88 93 ILE B C 1
ATOM 2083 O O . ILE B 1 93 ? -6.703 9.977 -2.531 1 98.88 93 ILE B O 1
ATOM 2087 N N . ALA B 1 94 ? -7.812 8.531 -1.187 1 98.81 94 ALA B N 1
ATOM 2088 C CA . ALA B 1 94 ? -8.289 7.707 -2.297 1 98.81 94 ALA B CA 1
ATOM 2089 C C . ALA B 1 94 ? -9.5 8.352 -2.969 1 98.81 94 ALA B C 1
ATOM 2091 O O . ALA B 1 94 ? -10.602 8.352 -2.408 1 98.81 94 ALA B O 1
ATOM 2092 N N . LYS B 1 95 ? -9.305 8.93 -4.09 1 98.44 95 LYS B N 1
ATOM 2093 C CA . LYS B 1 95 ? -10.391 9.484 -4.887 1 98.44 95 LYS B CA 1
ATOM 2094 C C . LYS B 1 95 ? -10.961 8.445 -5.848 1 98.44 95 LYS B C 1
ATOM 2096 O O . LYS B 1 95 ? -10.461 8.289 -6.965 1 98.44 95 LYS B O 1
ATOM 2101 N N . VAL B 1 96 ? -12.062 7.84 -5.422 1 98.31 96 VAL B N 1
ATOM 2102 C CA . VAL B 1 96 ? -12.562 6.629 -6.066 1 98.31 96 VAL B CA 1
ATOM 2103 C C . VAL B 1 96 ? -13.344 6.996 -7.328 1 98.31 96 VAL B C 1
ATOM 2105 O O . VAL B 1 96 ? -14.172 7.91 -7.309 1 98.31 96 VAL B O 1
ATOM 2108 N N . THR B 1 97 ? -12.977 6.41 -8.383 1 97.12 97 THR B N 1
ATOM 2109 C CA . THR B 1 97 ? -13.758 6.438 -9.609 1 97.12 97 THR B CA 1
ATOM 2110 C C . THR B 1 97 ? -14.664 5.215 -9.703 1 97.12 97 THR B C 1
ATOM 2112 O O . THR B 1 97 ? -14.203 4.078 -9.578 1 97.12 97 THR B O 1
ATOM 2115 N N . HIS B 1 98 ? -15.914 5.488 -9.922 1 94.31 98 HIS B N 1
ATOM 2116 C CA . HIS B 1 98 ? -16.828 4.363 -10.062 1 94.31 98 HIS B CA 1
ATOM 2117 C C . HIS B 1 98 ? -16.484 3.516 -11.281 1 94.31 98 HIS B C 1
ATOM 2119 O O . HIS B 1 98 ? -16.281 4.047 -12.375 1 94.31 98 HIS B O 1
ATOM 2125 N N . SER B 1 99 ? -16.328 2.285 -11.031 1 93.25 99 SER B N 1
ATOM 2126 C CA . SER B 1 99 ? -16.016 1.312 -12.07 1 93.25 99 SER B CA 1
ATOM 2127 C C . SER B 1 99 ? -16.703 -0.025 -11.805 1 93.25 99 SER B C 1
ATOM 2129 O O . SER B 1 99 ? -16.734 -0.495 -10.672 1 93.25 99 SER B O 1
ATOM 2131 N N . GLU B 1 100 ? -17.312 -0.599 -12.789 1 90.12 100 GLU B N 1
ATOM 2132 C CA . GLU B 1 100 ? -17.938 -1.911 -12.641 1 90.12 100 GLU B CA 1
ATOM 2133 C C . GLU B 1 100 ? -16.891 -3.004 -12.453 1 90.12 100 GLU B C 1
ATOM 2135 O O . GLU B 1 100 ? -17.141 -4.016 -11.797 1 90.12 100 GLU B O 1
ATOM 2140 N N . LYS B 1 101 ? -15.773 -2.801 -12.922 1 92.38 101 LYS B N 1
ATOM 2141 C CA . LYS B 1 101 ? -14.734 -3.826 -12.969 1 92.38 101 LYS B CA 1
ATOM 2142 C C . LYS B 1 101 ? -13.773 -3.688 -11.797 1 92.38 101 LYS B C 1
ATOM 2144 O O . LYS B 1 101 ? -13.234 -4.684 -11.305 1 92.38 101 LYS B O 1
ATOM 2149 N N . ILE B 1 102 ? -13.477 -2.449 -11.367 1 97.06 102 ILE B N 1
ATOM 2150 C CA . ILE B 1 102 ? -12.477 -2.184 -10.336 1 97.06 102 ILE B CA 1
ATOM 2151 C C . ILE B 1 102 ? -13.156 -1.626 -9.086 1 97.06 102 ILE B C 1
ATOM 2153 O O . ILE B 1 102 ? -13.602 -0.476 -9.078 1 97.06 102 ILE B O 1
ATOM 2157 N N . PRO B 1 103 ? -13.219 -2.418 -8.102 1 97.06 103 PRO B N 1
ATOM 2158 C CA . PRO B 1 103 ? -13.922 -1.973 -6.898 1 97.06 103 PRO B CA 1
ATOM 2159 C C . PRO B 1 103 ? -13.156 -0.895 -6.133 1 97.06 103 PRO B C 1
ATOM 2161 O O . PRO B 1 103 ? -11.938 -0.764 -6.293 1 97.06 103 PRO B O 1
ATOM 2164 N N . ALA B 1 104 ? -13.812 -0.173 -5.246 1 97.88 104 ALA B N 1
ATOM 2165 C CA . ALA B 1 104 ? -13.227 0.864 -4.402 1 97.88 104 ALA B CA 1
ATOM 2166 C C . ALA B 1 104 ? -12.078 0.302 -3.562 1 97.88 104 ALA B C 1
ATOM 2168 O O . ALA B 1 104 ? -11.078 0.98 -3.338 1 97.88 104 ALA B O 1
ATOM 2169 N N . PHE B 1 105 ? -12.289 -0.969 -3.189 1 97.94 105 PHE B N 1
ATOM 2170 C CA . PHE B 1 105 ? -11.305 -1.655 -2.357 1 97.94 105 PHE B CA 1
ATOM 2171 C C . PHE B 1 105 ? -9.922 -1.6 -2.998 1 97.94 105 PHE B C 1
ATOM 2173 O O . PHE B 1 105 ? -8.945 -1.233 -2.342 1 97.94 105 PHE B O 1
ATOM 2180 N N . GLU B 1 106 ? -9.805 -1.883 -4.262 1 98.38 106 GLU B N 1
ATOM 2181 C CA . GLU B 1 106 ? -8.531 -1.862 -4.98 1 98.38 106 GLU B CA 1
ATOM 2182 C C . GLU B 1 106 ? -7.977 -0.445 -5.078 1 98.38 106 GLU B C 1
ATOM 2184 O O . GLU B 1 106 ? -6.762 -0.245 -5.035 1 98.38 106 GLU B O 1
ATOM 2189 N N . GLN B 1 107 ? -8.883 0.492 -5.234 1 98.75 107 GLN B N 1
ATOM 2190 C CA . GLN B 1 107 ? -8.484 1.89 -5.352 1 98.75 107 GLN B CA 1
ATOM 2191 C C . GLN B 1 107 ? -7.98 2.432 -4.016 1 98.75 107 GLN B C 1
ATOM 2193 O O . GLN B 1 107 ? -7.055 3.246 -3.977 1 98.75 107 GLN B O 1
ATOM 2198 N N . HIS B 1 108 ? -8.57 1.957 -2.904 1 98.75 108 HIS B N 1
ATOM 2199 C CA . HIS B 1 108 ? -8.062 2.289 -1.578 1 98.75 108 HIS B CA 1
ATOM 2200 C C . HIS B 1 108 ? -6.652 1.751 -1.379 1 98.75 108 HIS B C 1
ATOM 2202 O O . HIS B 1 108 ? -5.785 2.451 -0.852 1 98.75 108 HIS B O 1
ATOM 2208 N N . LEU B 1 109 ? -6.445 0.513 -1.809 1 98.75 109 LEU B N 1
ATOM 2209 C CA . LEU B 1 109 ? -5.117 -0.08 -1.712 1 98.75 109 LEU B CA 1
ATOM 2210 C C . LEU B 1 109 ? -4.098 0.74 -2.498 1 98.75 109 LEU B C 1
ATOM 2212 O O . LEU B 1 109 ? -2.984 0.973 -2.023 1 98.75 109 LEU B O 1
ATOM 2216 N N . SER B 1 110 ? -4.504 1.162 -3.688 1 98.75 110 SER B N 1
ATOM 2217 C CA . SER B 1 110 ? -3.631 1.978 -4.523 1 98.75 110 SER B CA 1
ATOM 2218 C C . SER B 1 110 ? -3.205 3.252 -3.801 1 98.75 110 SER B C 1
ATOM 2220 O O . SER B 1 110 ? -2.027 3.611 -3.809 1 98.75 110 SER B O 1
ATOM 2222 N N . ALA B 1 111 ? -4.125 3.9 -3.188 1 98.88 111 ALA B N 1
ATOM 2223 C CA . ALA B 1 111 ? -3.828 5.129 -2.453 1 98.88 111 ALA B CA 1
ATOM 2224 C C . ALA B 1 111 ? -2.918 4.848 -1.262 1 98.88 111 ALA B C 1
ATOM 2226 O O . ALA B 1 111 ? -2.033 5.645 -0.946 1 98.88 111 ALA B O 1
ATOM 2227 N N . GLY B 1 112 ? -3.16 3.734 -0.569 1 98.81 112 GLY B N 1
ATOM 2228 C CA . GLY B 1 112 ? -2.252 3.33 0.492 1 98.81 112 GLY B CA 1
ATOM 2229 C C . GLY B 1 112 ? -0.83 3.115 0.009 1 98.81 112 GLY B C 1
ATOM 2230 O O . GLY B 1 112 ? 0.123 3.564 0.65 1 98.81 112 GLY B O 1
ATOM 2231 N N . CYS B 1 113 ? -0.694 2.459 -1.068 1 98.88 113 CYS B N 1
ATOM 2232 C CA . CYS B 1 113 ? 0.613 2.23 -1.674 1 98.88 113 CYS B CA 1
ATOM 2233 C C . CYS B 1 113 ? 1.304 3.549 -1.995 1 98.88 113 CYS B C 1
ATOM 2235 O O . CYS B 1 113 ? 2.527 3.654 -1.9 1 98.88 113 CYS B O 1
ATOM 2237 N N . ALA B 1 114 ? 0.51 4.539 -2.4 1 98.88 114 ALA B N 1
ATOM 2238 C CA . ALA B 1 114 ? 1.07 5.855 -2.693 1 98.88 114 ALA B CA 1
ATOM 2239 C C . ALA B 1 114 ? 1.717 6.465 -1.452 1 98.88 114 ALA B C 1
ATOM 2241 O O . ALA B 1 114 ? 2.799 7.051 -1.532 1 98.88 114 ALA B O 1
ATOM 2242 N N . VAL B 1 115 ? 1.064 6.328 -0.329 1 98.88 115 VAL B N 1
ATOM 2243 C CA . VAL B 1 115 ? 1.61 6.863 0.915 1 98.88 115 VAL B CA 1
ATOM 2244 C C . VAL B 1 115 ? 2.971 6.23 1.195 1 98.88 115 VAL B C 1
ATOM 2246 O O . VAL B 1 115 ? 3.945 6.934 1.474 1 98.88 115 VAL B O 1
ATOM 2249 N N . GLN B 1 116 ? 2.98 4.918 1.104 1 98.88 116 GLN B N 1
ATOM 2250 C CA . GLN B 1 116 ? 4.234 4.219 1.374 1 98.88 116 GLN B CA 1
ATOM 2251 C C . GLN B 1 116 ? 5.324 4.652 0.398 1 98.88 116 GLN B C 1
ATOM 2253 O O . GLN B 1 116 ? 6.473 4.863 0.795 1 98.88 116 GLN B O 1
ATOM 2258 N N . ALA B 1 117 ? 4.992 4.742 -0.875 1 98.75 117 ALA B N 1
ATOM 2259 C CA . ALA B 1 117 ? 5.969 5.16 -1.879 1 98.75 117 ALA B CA 1
ATOM 2260 C C . ALA B 1 117 ? 6.516 6.551 -1.564 1 98.75 117 ALA B C 1
ATOM 2262 O O . ALA B 1 117 ? 7.723 6.789 -1.673 1 98.75 117 ALA B O 1
ATOM 2263 N N . MET B 1 118 ? 5.648 7.414 -1.184 1 98.88 118 MET B N 1
ATOM 2264 C CA . MET B 1 118 ? 6.062 8.773 -0.847 1 98.88 118 MET B CA 1
ATOM 2265 C C . MET B 1 118 ? 6.996 8.773 0.36 1 98.88 118 MET B C 1
ATOM 2267 O O . MET B 1 118 ? 8.008 9.477 0.364 1 98.88 118 MET B O 1
ATOM 2271 N N . GLN B 1 119 ? 6.602 8.008 1.371 1 98.81 119 GLN B N 1
ATOM 2272 C CA . GLN B 1 119 ? 7.473 7.926 2.539 1 98.81 119 GLN B CA 1
ATOM 2273 C C . GLN B 1 119 ? 8.852 7.406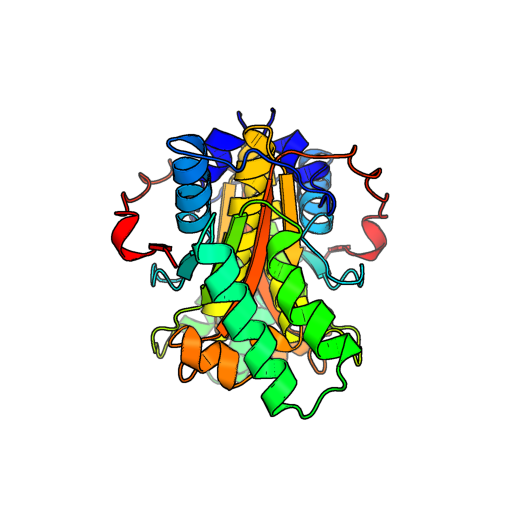 2.162 1 98.81 119 GLN B C 1
ATOM 2275 O O . GLN B 1 119 ? 9.867 7.953 2.6 1 98.81 119 GLN B O 1
ATOM 2280 N N . MET B 1 120 ? 8.922 6.371 1.337 1 98.69 120 MET B N 1
ATOM 2281 C CA . MET B 1 120 ? 10.195 5.777 0.935 1 98.69 120 MET B CA 1
ATOM 2282 C C . MET B 1 120 ? 11.016 6.762 0.109 1 98.69 120 MET B C 1
ATOM 2284 O O . MET B 1 120 ? 12.234 6.824 0.245 1 98.69 120 MET B O 1
ATOM 2288 N N . ALA B 1 121 ? 10.328 7.512 -0.71 1 98.75 121 ALA B N 1
ATOM 2289 C CA . ALA B 1 121 ? 11.031 8.531 -1.49 1 98.75 121 ALA B CA 1
ATOM 2290 C C . ALA B 1 121 ? 11.633 9.594 -0.583 1 98.75 121 ALA B C 1
ATOM 2292 O O . ALA B 1 121 ? 12.727 10.102 -0.851 1 98.75 121 ALA B O 1
ATOM 2293 N N . ALA B 1 122 ? 10.922 10 0.464 1 98.69 122 ALA B N 1
ATOM 2294 C CA . ALA B 1 122 ? 11.461 10.938 1.441 1 98.69 122 ALA B CA 1
ATOM 2295 C C . ALA B 1 122 ? 12.734 10.391 2.076 1 98.69 122 ALA B C 1
ATOM 2297 O O . ALA B 1 122 ? 13.758 11.078 2.125 1 98.69 122 ALA B O 1
ATOM 2298 N N . ILE B 1 123 ? 12.703 9.148 2.477 1 98 123 ILE B N 1
ATOM 2299 C CA . ILE B 1 123 ? 13.836 8.492 3.117 1 98 123 ILE B CA 1
ATOM 2300 C C . ILE B 1 123 ? 15.016 8.438 2.148 1 98 123 ILE B C 1
ATOM 2302 O O . ILE B 1 123 ? 16.156 8.734 2.523 1 98 123 ILE B O 1
ATOM 2306 N N . ALA B 1 124 ? 14.719 8.109 0.917 1 98.19 124 ALA B N 1
ATOM 2307 C CA . ALA B 1 124 ? 15.758 7.984 -0.107 1 98.19 124 ALA B CA 1
ATOM 2308 C C . ALA B 1 124 ? 16.484 9.312 -0.321 1 98.19 124 ALA B C 1
ATOM 2310 O O . ALA B 1 124 ? 17.594 9.336 -0.84 1 98.19 124 ALA B O 1
ATOM 2311 N N . GLN B 1 125 ? 15.875 10.414 0.093 1 98.19 125 GLN B N 1
ATOM 2312 C CA . GLN B 1 125 ? 16.438 11.734 -0.18 1 98.19 125 GLN B CA 1
ATOM 2313 C C . GLN B 1 125 ? 16.938 12.391 1.102 1 98.19 125 GLN B C 1
ATOM 2315 O O . GLN B 1 125 ? 17.234 13.586 1.116 1 98.19 125 GLN B O 1
ATOM 2320 N N . GLY B 1 126 ? 16.969 11.602 2.164 1 97.06 126 GLY B N 1
ATOM 2321 C CA . GLY B 1 126 ? 17.562 12.086 3.398 1 97.06 126 GLY B CA 1
ATOM 2322 C C . GLY B 1 126 ? 16.562 12.633 4.383 1 97.06 126 GLY B C 1
ATOM 2323 O O . GLY B 1 126 ? 16.922 13.117 5.457 1 97.06 126 GLY B O 1
ATOM 2324 N N . PHE B 1 127 ? 15.312 12.625 4.059 1 98.44 127 PHE B N 1
ATOM 2325 C CA . PHE B 1 127 ? 14.227 12.992 4.965 1 98.44 127 PHE B CA 1
ATOM 2326 C C . PHE B 1 127 ? 13.648 11.758 5.645 1 98.44 127 PHE B C 1
ATOM 2328 O O . PHE B 1 127 ? 14.203 10.656 5.523 1 98.44 127 PHE B O 1
ATOM 2335 N N . GLN B 1 128 ? 12.68 11.961 6.492 1 98.06 128 GLN B N 1
ATOM 2336 C CA . GLN B 1 128 ? 11.953 10.875 7.137 1 98.06 128 GLN B CA 1
ATOM 2337 C C . GLN B 1 128 ? 10.461 11.195 7.227 1 98.06 128 GLN B C 1
ATOM 2339 O O . GLN B 1 128 ? 10.031 12.281 6.832 1 98.06 128 GLN B O 1
ATOM 2344 N N . GLY B 1 129 ? 9.727 10.273 7.684 1 98 129 GLY B N 1
ATOM 2345 C CA . GLY B 1 129 ? 8.297 10.461 7.809 1 98 129 GLY B CA 1
ATOM 2346 C C . GLY B 1 129 ? 7.617 9.383 8.625 1 98 129 GLY B C 1
ATOM 2347 O O . GLY B 1 129 ? 8.211 8.336 8.891 1 98 129 GLY B O 1
ATOM 2348 N N . ILE B 1 130 ? 6.43 9.703 9.039 1 98.31 130 ILE B N 1
ATOM 2349 C CA . ILE B 1 130 ? 5.578 8.742 9.727 1 98.31 130 ILE B CA 1
ATOM 2350 C C . ILE B 1 130 ? 4.148 8.852 9.211 1 98.31 130 ILE B C 1
ATOM 2352 O O . ILE B 1 130 ? 3.639 9.953 9 1 98.31 130 ILE B O 1
ATOM 2356 N N . TRP B 1 131 ? 3.598 7.676 8.898 1 98.69 131 TRP B N 1
ATOM 2357 C CA . TRP B 1 131 ? 2.205 7.523 8.484 1 98.69 131 TRP B CA 1
ATOM 2358 C C . TRP B 1 131 ? 1.286 7.438 9.703 1 98.69 131 TRP B C 1
ATOM 2360 O O . TRP B 1 131 ? 1.362 6.484 10.477 1 98.69 131 TRP B O 1
ATOM 2370 N N . ARG B 1 132 ? 0.444 8.469 9.859 1 98.06 132 ARG B N 1
ATOM 2371 C CA . ARG B 1 132 ? -0.538 8.461 10.938 1 98.06 132 ARG B CA 1
ATOM 2372 C C . ARG B 1 132 ? -1.941 8.203 10.398 1 98.06 132 ARG B C 1
ATOM 2374 O O . ARG B 1 132 ? -2.303 8.703 9.336 1 98.06 132 ARG B O 1
ATOM 2381 N N . SER B 1 133 ? -2.605 7.355 11.07 1 96.75 133 SER B N 1
ATOM 2382 C CA . SER B 1 133 ? -4.012 7.047 10.828 1 96.75 133 SER B CA 1
ATOM 2383 C C . SER B 1 133 ? -4.832 7.164 12.109 1 96.75 133 SER B C 1
ATOM 2385 O O . SER B 1 133 ? -4.277 7.391 13.188 1 96.75 133 SER B O 1
ATOM 2387 N N . GLY B 1 134 ? -6.18 7.004 11.93 1 94.81 134 GLY B N 1
ATOM 2388 C CA . GLY B 1 134 ? -7.051 7.09 13.086 1 94.81 134 GLY B CA 1
ATOM 2389 C C . GLY B 1 134 ? -8.422 7.641 12.758 1 94.81 134 GLY B C 1
ATOM 2390 O O . GLY B 1 134 ? -8.781 7.77 11.586 1 94.81 134 GLY B O 1
ATOM 2391 N N . SER B 1 135 ? -9.117 8.016 13.797 1 95.75 135 SER B N 1
ATOM 2392 C CA . SER B 1 135 ? -10.539 8.328 13.688 1 95.75 135 SER B CA 1
ATOM 2393 C C . SER B 1 135 ? -10.773 9.547 12.797 1 95.75 135 SER B C 1
ATOM 2395 O O . SER B 1 135 ? -11.812 9.664 12.156 1 95.75 135 SER B O 1
ATOM 2397 N N . TRP B 1 136 ? -9.812 10.43 12.719 1 97.56 136 TRP B N 1
ATOM 2398 C CA . TRP B 1 136 ? -9.969 11.648 11.93 1 97.56 136 TRP B CA 1
ATOM 2399 C C . TRP B 1 136 ? -10.195 11.312 10.453 1 97.56 136 TRP B C 1
ATOM 2401 O O . TRP B 1 136 ? -10.852 12.062 9.734 1 97.56 136 TRP B O 1
ATOM 2411 N N . MET B 1 137 ? -9.688 10.195 9.977 1 97.56 137 MET B N 1
ATOM 2412 C CA . MET B 1 137 ? -9.797 9.789 8.578 1 97.56 137 MET B CA 1
ATOM 2413 C C . MET B 1 137 ? -11.258 9.586 8.188 1 97.56 137 MET B C 1
ATOM 2415 O O . MET B 1 137 ? -11.617 9.742 7.02 1 97.56 137 MET B O 1
ATOM 2419 N N . PHE B 1 138 ? -12.008 9.312 9.188 1 96.94 138 PHE B N 1
ATOM 2420 C CA . PHE B 1 138 ? -13.391 8.922 8.93 1 96.94 138 PHE B CA 1
ATOM 2421 C C . PHE B 1 138 ? -14.352 10.008 9.391 1 96.94 138 PHE B C 1
ATOM 2423 O O . PHE B 1 138 ? -15.555 9.922 9.141 1 96.94 138 PHE B O 1
ATOM 2430 N N . HIS B 1 139 ? -13.875 11 10.07 1 98.19 139 HIS B N 1
ATOM 2431 C CA . HIS B 1 139 ? -14.727 11.992 10.711 1 98.19 139 HIS B CA 1
ATOM 2432 C C . HIS B 1 139 ? -15.422 12.875 9.672 1 98.19 139 HIS B C 1
ATOM 2434 O O . HIS B 1 139 ? -14.773 13.398 8.766 1 98.19 139 HIS B O 1
ATOM 2440 N N . PRO B 1 140 ? -16.703 13.094 9.859 1 98.19 140 PRO B N 1
ATOM 2441 C CA . PRO B 1 140 ? -17.453 13.852 8.852 1 98.19 140 PRO B CA 1
ATOM 2442 C C . PRO B 1 140 ? -16.906 15.258 8.641 1 98.19 140 PRO B C 1
ATOM 2444 O O . PRO B 1 140 ? -16.859 15.75 7.512 1 98.19 140 PRO B O 1
ATOM 2447 N N . VAL B 1 141 ? -16.438 15.906 9.672 1 98.69 141 VAL B N 1
ATOM 2448 C CA . VAL B 1 141 ? -15.898 17.266 9.57 1 98.69 141 VAL B CA 1
ATOM 2449 C C . VAL B 1 141 ? -14.633 17.25 8.719 1 98.69 141 VAL B C 1
ATOM 2451 O O . VAL B 1 141 ? -14.445 18.109 7.859 1 98.69 141 VAL B O 1
ATOM 2454 N N . VAL B 1 142 ? -13.789 16.281 8.953 1 98.81 142 VAL B N 1
ATOM 2455 C CA . VAL B 1 142 ? -12.523 16.172 8.234 1 98.81 142 VAL B CA 1
ATOM 2456 C C . VAL B 1 142 ? -12.789 15.805 6.773 1 98.81 142 VAL B C 1
ATOM 2458 O O . VAL B 1 142 ? -12.234 16.422 5.859 1 98.81 142 VAL B O 1
ATOM 2461 N N . ARG B 1 143 ? -13.672 14.859 6.586 1 98.69 143 ARG B N 1
ATOM 2462 C CA . ARG B 1 143 ? -14.039 14.438 5.238 1 98.69 143 ARG B CA 1
ATOM 2463 C C . ARG B 1 143 ? -14.594 15.602 4.43 1 98.69 143 ARG B C 1
ATOM 2465 O O . ARG B 1 143 ? -14.188 15.82 3.283 1 98.69 143 ARG B O 1
ATOM 2472 N N . ARG B 1 144 ? -15.438 16.359 5.039 1 98.44 144 ARG B N 1
ATOM 2473 C CA . ARG B 1 144 ? -16.016 17.516 4.359 1 98.44 144 ARG B CA 1
ATOM 2474 C C . ARG B 1 144 ? -14.961 18.547 4.016 1 98.44 144 ARG B C 1
ATOM 2476 O O . ARG B 1 144 ? -14.945 19.094 2.91 1 98.44 144 ARG B O 1
ATOM 2483 N N . ALA B 1 145 ? -14.078 18.781 4.906 1 98.56 145 ALA B N 1
ATOM 2484 C CA . ALA B 1 145 ? -13.039 19.797 4.715 1 98.56 145 ALA B CA 1
ATOM 2485 C C . ALA B 1 145 ? -12.141 19.438 3.535 1 98.56 145 ALA B C 1
ATOM 2487 O O . ALA B 1 145 ? -11.625 20.328 2.848 1 98.56 145 ALA B O 1
ATOM 2488 N N . PHE B 1 146 ? -12.008 18.141 3.271 1 98.56 146 PHE B N 1
ATOM 2489 C CA . PHE B 1 146 ? -11.117 17.688 2.209 1 98.56 146 PHE B CA 1
ATOM 2490 C C . PHE B 1 146 ? -11.914 17.234 0.989 1 98.56 146 PHE B C 1
ATOM 2492 O O . PHE B 1 146 ? -11.367 16.594 0.086 1 98.56 146 PHE B O 1
ATOM 2499 N N . ASN B 1 147 ? -13.195 17.484 0.968 1 97.5 147 ASN B N 1
ATOM 2500 C CA . ASN B 1 147 ? -14.078 17.141 -0.143 1 97.5 147 ASN B CA 1
ATOM 2501 C C . ASN B 1 147 ? -14.078 15.648 -0.433 1 97.5 147 ASN B C 1
ATOM 2503 O O . ASN B 1 147 ? -13.992 15.234 -1.591 1 97.5 147 ASN B O 1
ATOM 2507 N N . VAL B 1 148 ? -14.008 14.883 0.608 1 98.19 148 VAL B N 1
ATOM 2508 C CA . VAL B 1 148 ? -14.094 13.43 0.521 1 98.19 148 VAL B CA 1
ATOM 2509 C C . VAL B 1 148 ? -15.555 13 0.508 1 98.19 148 VAL B C 1
ATOM 2511 O O . VAL B 1 148 ? -16.297 13.281 1.448 1 98.19 148 VAL B O 1
ATOM 2514 N N . GLN B 1 149 ? -15.977 12.305 -0.532 1 96.44 149 GLN B N 1
ATOM 2515 C CA . GLN B 1 149 ? -17.391 11.961 -0.712 1 96.44 149 GLN B CA 1
ATOM 2516 C C . GLN B 1 149 ? -17.547 10.492 -1.105 1 96.44 149 GLN B C 1
ATOM 2518 O O . GLN B 1 149 ? -16.594 9.875 -1.603 1 96.44 149 GLN B O 1
ATOM 2523 N N . GLY B 1 150 ? -18.75 9.977 -0.865 1 96.5 150 GLY B N 1
ATOM 2524 C CA . GLY B 1 150 ? -19.062 8.625 -1.312 1 96.5 150 GLY B CA 1
ATOM 2525 C C . GLY B 1 150 ? -18.047 7.602 -0.84 1 96.5 150 GLY B C 1
ATOM 2526 O O . GLY B 1 150 ? -17.766 7.5 0.356 1 96.5 150 GLY B O 1
ATOM 2527 N N . GLU B 1 151 ? -17.375 6.91 -1.842 1 97.19 151 GLU B N 1
ATOM 2528 C CA . GLU B 1 151 ? -16.438 5.832 -1.525 1 97.19 151 GLU B CA 1
ATOM 2529 C C . GLU B 1 151 ? -15.008 6.355 -1.389 1 97.19 151 GLU B C 1
ATOM 2531 O O . GLU B 1 151 ? -14.086 5.59 -1.122 1 97.19 151 GLU B O 1
ATOM 2536 N N . ASP B 1 152 ? -14.883 7.684 -1.536 1 98.5 152 ASP B N 1
ATOM 2537 C CA . ASP B 1 152 ? -13.578 8.25 -1.223 1 98.5 152 ASP B CA 1
ATOM 2538 C C . ASP B 1 152 ? -13.188 7.965 0.225 1 98.5 152 ASP B C 1
ATOM 2540 O O . ASP B 1 152 ? -14.055 7.797 1.086 1 98.5 152 ASP B O 1
ATOM 2544 N N . HIS B 1 153 ? -11.859 7.906 0.399 1 98.44 153 HIS B N 1
ATOM 2545 C CA . HIS B 1 153 ? -11.375 7.684 1.757 1 98.44 153 HIS B CA 1
ATOM 2546 C C . HIS B 1 153 ? -10.031 8.367 1.98 1 98.44 153 HIS B C 1
ATOM 2548 O O . HIS B 1 153 ? -9.148 8.305 1.124 1 98.44 153 HIS B O 1
ATOM 2554 N N . ILE B 1 154 ? -9.977 9.062 3.102 1 98.81 154 ILE B N 1
ATOM 2555 C CA . ILE B 1 154 ? -8.633 9.414 3.545 1 98.81 154 ILE B CA 1
ATOM 2556 C C . ILE B 1 154 ? -7.895 8.156 3.994 1 98.81 154 ILE B C 1
ATOM 2558 O O . ILE B 1 154 ? -8.359 7.434 4.875 1 98.81 154 ILE B O 1
ATOM 2562 N N . VAL B 1 155 ? -6.746 7.891 3.387 1 98.62 155 VAL B N 1
ATOM 2563 C CA . VAL B 1 155 ? -6.043 6.656 3.725 1 98.62 155 VAL B CA 1
ATOM 2564 C C . VAL B 1 155 ? -4.977 6.945 4.781 1 98.62 155 VAL B C 1
ATOM 2566 O O . VAL B 1 155 ? -4.441 6.02 5.398 1 98.62 155 VAL B O 1
ATOM 2569 N N . GLY B 1 156 ? -4.645 8.273 4.93 1 98.19 156 GLY B N 1
ATOM 2570 C CA . GLY B 1 156 ? -3.732 8.586 6.016 1 98.19 156 GLY B CA 1
ATOM 2571 C C . GLY B 1 156 ? -3.109 9.969 5.891 1 98.19 156 GLY B C 1
ATOM 2572 O O . GLY B 1 156 ? -3.383 10.695 4.934 1 98.19 156 GLY B O 1
ATOM 2573 N N . PHE B 1 157 ? -2.402 10.336 6.93 1 98.88 157 PHE B N 1
ATOM 2574 C CA . PHE B 1 157 ? -1.625 11.562 7.031 1 98.88 157 PHE B CA 1
ATOM 2575 C C . PHE B 1 157 ? -0.133 11.258 7.09 1 98.88 157 PHE B C 1
ATOM 2577 O O . PHE B 1 157 ? 0.343 10.641 8.039 1 98.88 157 PHE B O 1
ATOM 2584 N N . LEU B 1 158 ? 0.546 11.672 6.078 1 98.94 158 LEU B N 1
ATOM 2585 C CA . LEU B 1 158 ? 1.989 11.461 6.055 1 98.94 158 LEU B CA 1
ATOM 2586 C C . LEU B 1 158 ? 2.729 12.68 6.598 1 98.94 158 LEU B C 1
ATOM 2588 O O . LEU B 1 158 ? 2.75 13.734 5.961 1 98.94 158 LEU B O 1
ATOM 2592 N N . TYR B 1 159 ? 3.262 12.5 7.762 1 98.88 159 TYR B N 1
ATOM 2593 C CA . TYR B 1 159 ? 4.105 13.531 8.359 1 98.88 159 TYR B CA 1
ATOM 2594 C C . TYR B 1 159 ? 5.531 13.438 7.832 1 98.88 159 TYR B C 1
ATOM 2596 O O . TYR B 1 159 ? 6.121 12.359 7.797 1 98.88 159 TYR B O 1
ATOM 2604 N N . LEU B 1 160 ? 6.094 14.586 7.375 1 98.88 160 LEU B N 1
ATOM 2605 C CA . LEU B 1 160 ? 7.418 14.578 6.77 1 98.88 160 LEU B CA 1
ATOM 2606 C C . LEU B 1 160 ? 8.305 15.648 7.395 1 98.88 160 LEU B C 1
ATOM 2608 O O . LEU B 1 160 ? 7.828 16.734 7.738 1 98.88 160 LEU B O 1
ATOM 2612 N N . GLY B 1 161 ? 9.57 15.344 7.504 1 98.75 161 GLY B N 1
ATOM 2613 C CA . GLY B 1 161 ? 10.578 16.281 7.973 1 98.75 161 GLY B CA 1
ATOM 2614 C C . GLY B 1 161 ? 11.969 15.695 8.039 1 98.75 161 GLY B C 1
ATOM 2615 O O . GLY B 1 161 ? 12.227 14.633 7.461 1 98.75 161 GLY B O 1
ATOM 2616 N N . THR B 1 162 ? 12.852 16.422 8.609 1 98.38 162 THR B N 1
ATOM 2617 C CA . THR B 1 162 ? 14.188 15.938 8.914 1 98.38 162 THR B CA 1
ATOM 2618 C C . THR B 1 162 ? 14.188 15.094 10.18 1 98.38 162 THR B C 1
ATOM 2620 O O . THR B 1 162 ? 13.547 15.445 11.172 1 98.38 162 THR B O 1
ATOM 2623 N N . PRO B 1 163 ? 14.836 13.953 10.047 1 96.62 163 PRO B N 1
ATOM 2624 C CA . PRO B 1 163 ? 14.805 13.094 11.234 1 96.62 163 PRO B CA 1
ATOM 2625 C C . PRO B 1 163 ? 15.461 13.742 12.453 1 96.62 163 PRO B C 1
ATOM 2627 O O . PRO B 1 163 ? 16.609 14.172 12.383 1 96.62 163 PRO B O 1
ATOM 2630 N N . GLY B 1 164 ? 14.742 13.742 13.547 1 94.44 164 GLY B N 1
ATOM 2631 C CA . GLY B 1 164 ? 15.266 14.266 14.805 1 94.44 164 GLY B CA 1
ATOM 2632 C C . GLY B 1 164 ? 15.891 13.195 15.68 1 94.44 164 GLY B C 1
ATOM 2633 O O . GLY B 1 164 ? 16.344 13.484 16.781 1 94.44 164 GLY B O 1
ATOM 2634 N N . THR B 1 165 ? 15.781 12 15.258 1 93.31 165 THR B N 1
ATOM 2635 C CA . THR B 1 165 ? 16.359 10.852 15.945 1 93.31 165 THR B CA 1
ATOM 2636 C C . THR B 1 165 ? 16.719 9.758 14.945 1 93.31 165 THR B C 1
ATOM 2638 O O . THR B 1 165 ? 16.5 9.906 13.742 1 93.31 165 THR B O 1
ATOM 2641 N N . THR B 1 166 ? 17.391 8.766 15.43 1 88.81 166 THR B N 1
ATOM 2642 C CA . THR B 1 166 ? 17.703 7.621 14.586 1 88.81 166 THR B CA 1
ATOM 2643 C C . THR B 1 166 ? 16.562 6.609 14.602 1 88.81 166 THR B C 1
ATOM 2645 O O . THR B 1 166 ? 15.875 6.461 15.617 1 88.81 166 THR B O 1
ATOM 2648 N N . ALA B 1 167 ? 16.438 6.004 13.477 1 86.44 167 ALA B N 1
ATOM 2649 C CA . ALA B 1 167 ? 15.391 4.992 13.383 1 86.44 167 ALA B CA 1
ATOM 2650 C C . ALA B 1 167 ? 15.688 3.805 14.297 1 86.44 167 ALA B C 1
ATOM 2652 O O . ALA B 1 167 ? 16.844 3.383 14.414 1 86.44 167 ALA B O 1
ATOM 2653 N N . ALA B 1 168 ? 14.625 3.32 14.922 1 85.69 168 ALA B N 1
ATOM 2654 C CA . ALA B 1 168 ? 14.773 2.098 15.703 1 85.69 168 ALA B CA 1
ATOM 2655 C C . ALA B 1 168 ? 15.219 0.931 14.828 1 85.69 168 ALA B C 1
ATOM 2657 O O . ALA B 1 168 ? 15.047 0.965 13.609 1 85.69 168 ALA B O 1
ATOM 2658 N N . LYS B 1 169 ? 15.781 -0.02 15.523 1 86.5 169 LYS B N 1
ATOM 2659 C CA . LYS B 1 169 ? 16.172 -1.224 14.789 1 86.5 169 LYS B CA 1
ATOM 2660 C C . LYS B 1 169 ? 14.938 -1.953 14.242 1 86.5 169 LYS B C 1
ATOM 2662 O O . LYS B 1 169 ? 13.906 -2.018 14.906 1 86.5 169 LYS B O 1
ATOM 2667 N N . VAL B 1 170 ? 15.133 -2.469 13.086 1 88 170 VAL B N 1
ATOM 2668 C CA . VAL B 1 170 ? 14.062 -3.24 12.461 1 88 170 VAL B CA 1
ATOM 2669 C C . VAL B 1 170 ? 13.867 -4.555 13.219 1 88 170 VAL B C 1
ATOM 2671 O O . VAL B 1 170 ? 14.828 -5.285 13.461 1 88 170 VAL B O 1
ATOM 2674 N N . PRO B 1 171 ? 12.625 -4.789 13.602 1 87.62 171 PRO B N 1
ATOM 2675 C CA . PRO B 1 171 ? 12.414 -6.078 14.266 1 87.62 171 PRO B CA 1
ATOM 2676 C C . PRO B 1 171 ? 12.664 -7.266 13.336 1 87.62 171 PRO B C 1
ATOM 2678 O O . PRO B 1 171 ? 12.352 -7.199 12.148 1 87.62 171 PRO B O 1
ATOM 2681 N N . GLU B 1 172 ? 13.305 -8.227 13.898 1 88.06 172 GLU B N 1
ATOM 2682 C CA . GLU B 1 172 ? 13.477 -9.461 13.141 1 88.06 172 GLU B CA 1
ATOM 2683 C C . GLU B 1 172 ? 12.203 -10.305 13.172 1 88.06 172 GLU B C 1
ATOM 2685 O O . GLU B 1 172 ? 11.602 -10.492 14.227 1 88.06 172 GLU B O 1
ATOM 2690 N N . ARG B 1 173 ? 11.805 -10.719 11.992 1 92.69 173 ARG B N 1
ATOM 2691 C CA . ARG B 1 173 ? 10.625 -11.578 11.883 1 92.69 173 ARG B CA 1
ATOM 2692 C C . ARG B 1 173 ? 10.969 -12.875 11.156 1 92.69 173 ARG B C 1
ATOM 2694 O O . ARG B 1 173 ? 11.609 -12.859 10.102 1 92.69 173 ARG B O 1
ATOM 2701 N N . GLU B 1 174 ? 10.484 -13.93 11.789 1 95.19 174 GLU B N 1
ATOM 2702 C CA . GLU B 1 174 ? 10.688 -15.242 11.172 1 95.19 174 GLU B CA 1
ATOM 2703 C C . GLU B 1 174 ? 9.742 -15.438 9.992 1 95.19 174 GLU B C 1
ATOM 2705 O O . GLU B 1 174 ? 8.523 -15.539 10.164 1 95.19 174 GLU B O 1
ATOM 2710 N N . LEU B 1 175 ? 10.328 -15.625 8.867 1 96.31 175 LEU B N 1
ATOM 2711 C CA . LEU B 1 175 ? 9.555 -15.703 7.629 1 96.31 175 LEU B CA 1
ATOM 2712 C C . LEU B 1 175 ? 8.516 -16.812 7.707 1 96.31 175 LEU B C 1
ATOM 2714 O O . LEU B 1 175 ? 7.391 -16.656 7.23 1 96.31 175 LEU B O 1
ATOM 2718 N N . SER B 1 176 ? 8.859 -17.891 8.336 1 96 176 SER B N 1
ATOM 2719 C CA . SER B 1 176 ? 8.008 -19.094 8.336 1 96 176 SER B CA 1
ATOM 2720 C C . SER B 1 176 ? 6.691 -18.828 9.062 1 96 176 SER B C 1
ATOM 2722 O O . SER B 1 176 ? 5.727 -19.578 8.891 1 96 176 SER B O 1
ATOM 2724 N N . LYS B 1 177 ? 6.641 -17.797 9.852 1 97.12 177 LYS B N 1
ATOM 2725 C CA . LYS B 1 177 ? 5.418 -17.469 10.578 1 97.12 177 LYS B CA 1
ATOM 2726 C C . LYS B 1 177 ? 4.41 -16.781 9.672 1 97.12 177 LYS B C 1
ATOM 2728 O O . LYS B 1 177 ? 3.227 -16.672 10 1 97.12 177 LYS B O 1
ATOM 2733 N N . TYR B 1 178 ? 4.926 -16.297 8.5 1 98.12 178 TYR B N 1
ATOM 2734 C CA . TYR B 1 178 ? 4.078 -15.453 7.66 1 98.12 178 TYR B CA 1
ATOM 2735 C C . TYR B 1 178 ? 3.938 -16.047 6.262 1 98.12 178 TYR B C 1
ATOM 2737 O O . TYR B 1 178 ? 3.154 -15.555 5.445 1 98.12 178 TYR B O 1
ATOM 2745 N N . VAL B 1 179 ? 4.668 -17.078 5.984 1 98.5 179 VAL B N 1
ATOM 2746 C CA . VAL B 1 179 ? 4.773 -17.594 4.621 1 98.5 179 VAL B CA 1
ATOM 2747 C C . VAL B 1 179 ? 4.344 -19.062 4.582 1 98.5 179 VAL B C 1
ATOM 2749 O O . VAL B 1 179 ? 4.699 -19.844 5.465 1 98.5 179 VAL B O 1
ATOM 2752 N N . GLU B 1 180 ? 3.557 -19.375 3.666 1 98.06 180 GLU B N 1
ATOM 2753 C CA . GLU B 1 180 ? 3.184 -20.75 3.344 1 98.06 180 GLU B CA 1
ATOM 2754 C C . GLU B 1 180 ? 3.436 -21.062 1.872 1 98.06 180 GLU B C 1
ATOM 2756 O O . GLU B 1 180 ? 3.377 -20.172 1.024 1 98.06 180 GLU B O 1
ATOM 2761 N N . TYR B 1 181 ? 3.766 -22.297 1.569 1 97.62 181 TYR B N 1
ATOM 2762 C CA . TYR B 1 181 ? 3.957 -22.766 0.197 1 97.62 181 TYR B CA 1
ATOM 2763 C C . TYR B 1 181 ? 2.861 -23.734 -0.211 1 97.62 181 TYR B C 1
ATOM 2765 O O . TYR B 1 181 ? 2.51 -24.641 0.554 1 97.62 181 TYR B O 1
ATOM 2773 N N . LEU B 1 182 ? 2.33 -23.453 -1.329 1 96.56 182 LEU B N 1
ATOM 2774 C CA . LEU B 1 182 ? 1.317 -24.359 -1.851 1 96.56 182 LEU B CA 1
ATOM 2775 C C . LEU B 1 182 ? 1.961 -25.625 -2.406 1 96.56 182 LEU B C 1
ATOM 2777 O O . LEU B 1 182 ? 2.973 -25.562 -3.109 1 96.56 182 LEU B O 1
#

Radius of gyration: 20.29 Å; Cα contacts (8 Å, |Δi|>4): 772; chains: 2; bounding box: 42×56×49 Å

Secondary structure (DSSP, 8-state):
-BHHHHHHH------EESPPP-HHHHHHHHHHHTTS--GGG---EEEEEEETHHHHHHHHHHHHHHHHTT--HHHHHHHHHGGGGSSEEEEEEE-PPP-SSS-HHHHHHHHHHHHHHHHHHHHHTT-EEEEE-SGGGG-HHHHHHTT--TT-EEEEEEEEEEESSPPPPPPP--GGGTEEE-/-BHHHHHHH------EESPPP-HHHHHHHHHHHTTS--GGG---EEEEEEETHHHHHHHHHHHHHHHHTT--HHHHHHHHHGGGGSSEEEEEEE-PPP-SSS-HHHHHHHHHHHHHHHHHHHHHTT-EEEEE-SGGGG-HHHHHHTT--TT-EEEEEEEEEEESSPPPPPPP--GGGTEEE-